Protein AF-A0A254QG39-F1 (afdb_monomer)

pLDDT: mean 80.88, std 18.02, range [32.94, 97.0]

Sequence (227 aa):
MNKFLVSVLLVGSIAFPTMAQAWTYVGNAGNVVLCKDTVMGFYDRFEMALRYKWDWKRAGVGRAYNSERPVEVSIAAAYLERIKNLSPALYTELNTYLSTFIEDANFVDGYLPSVVDDSGVVVLPEKDCTLELLIVQRPAKFPKKTYYTINKIYWDKLQAQDRAVAILHELIYRVILVRGKNPATSEGVRMVNEVILSAKTAEMSAEQFGDLLITYLGANYGKKMAQ

Solvent-accessible surface area (backbone atoms only — not comparable to full-atom values): 13225 Å² total; per-residue (Å²): 139,80,91,77,84,83,77,80,78,78,80,75,79,77,77,71,79,79,77,78,71,76,78,79,48,51,27,44,65,43,39,27,34,33,42,92,91,38,66,76,36,37,40,54,64,45,36,33,42,71,76,68,66,48,60,77,54,67,79,82,42,74,80,69,75,54,90,92,50,60,68,26,58,39,33,32,51,50,42,45,59,62,36,37,85,43,37,52,68,59,34,52,53,44,53,54,51,59,76,42,42,72,80,21,42,43,76,38,92,53,87,72,80,85,58,51,87,19,65,68,86,81,69,73,98,51,94,72,45,45,81,42,82,32,34,39,59,45,82,60,52,87,92,49,67,48,30,33,44,32,20,39,69,58,53,72,61,38,53,54,66,36,49,13,51,50,50,48,36,54,45,53,44,47,56,44,44,76,73,74,47,78,50,73,38,32,52,38,41,40,54,54,44,38,38,54,43,23,62,53,47,83,75,50,51,39,64,60,49,37,50,50,40,24,74,46,75,29,70,86,53,54,80,68,76,81,117

Structure (mmCIF, N/C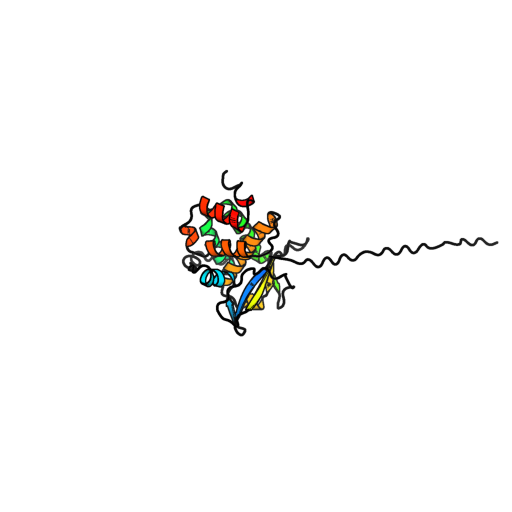A/C/O backbone):
data_AF-A0A254QG39-F1
#
_entry.id   AF-A0A254QG39-F1
#
loop_
_atom_site.group_PDB
_atom_site.id
_atom_site.type_symbol
_atom_site.label_atom_id
_atom_site.label_alt_id
_atom_site.label_comp_id
_atom_site.label_asym_id
_atom_site.label_entity_id
_atom_site.label_seq_id
_atom_site.pdbx_PDB_ins_code
_atom_site.Cartn_x
_atom_site.Cartn_y
_atom_site.Cartn_z
_atom_site.occupancy
_atom_site.B_iso_or_equiv
_atom_site.auth_seq_id
_atom_site.auth_comp_id
_atom_site.auth_asym_id
_atom_site.auth_atom_id
_atom_site.pdbx_PDB_model_num
ATOM 1 N N . MET A 1 1 ? -5.245 60.892 -57.715 1.00 42.88 1 MET A N 1
ATOM 2 C CA . MET A 1 1 ? -4.510 59.602 -57.760 1.00 42.88 1 MET A CA 1
ATOM 3 C C . MET A 1 1 ? -3.232 59.812 -56.959 1.00 42.88 1 MET A C 1
ATOM 5 O O . MET A 1 1 ? -2.558 60.776 -57.258 1.00 42.88 1 MET A O 1
ATOM 9 N N . ASN A 1 2 ? -2.867 59.109 -55.891 1.00 38.53 2 ASN A N 1
ATOM 10 C CA . ASN A 1 2 ? -3.206 57.785 -55.379 1.00 38.53 2 ASN A CA 1
ATOM 11 C C . ASN A 1 2 ? -3.229 57.836 -53.841 1.00 38.53 2 ASN A C 1
ATOM 13 O O . ASN A 1 2 ? -2.403 58.507 -53.231 1.00 38.53 2 ASN A O 1
ATOM 17 N N . LYS A 1 3 ? -4.161 57.102 -53.228 1.00 46.94 3 LYS A N 1
ATOM 18 C CA . LYS A 1 3 ? -4.160 56.798 -51.794 1.00 46.94 3 LYS A CA 1
ATOM 19 C C . LYS A 1 3 ? -3.124 55.697 -51.550 1.00 46.94 3 LYS A C 1
ATOM 21 O O . LYS A 1 3 ? -3.237 54.652 -52.179 1.00 46.94 3 LYS A O 1
ATOM 26 N N . PHE A 1 4 ? -2.173 55.890 -50.641 1.00 46.75 4 PHE A N 1
ATOM 27 C CA . PHE A 1 4 ? -1.413 54.779 -50.064 1.00 46.75 4 PHE A CA 1
ATOM 28 C C . PHE A 1 4 ? -1.465 54.886 -48.542 1.00 46.75 4 PHE A C 1
ATOM 30 O O . PHE A 1 4 ? -0.803 55.714 -47.922 1.00 46.75 4 PHE A O 1
ATOM 37 N N . LEU A 1 5 ? -2.345 54.065 -47.969 1.00 47.44 5 LEU A N 1
ATOM 38 C CA . LEU A 1 5 ? -2.383 53.735 -46.555 1.00 47.44 5 LEU A CA 1
ATOM 39 C C . LEU A 1 5 ? -1.082 53.012 -46.197 1.00 47.44 5 LEU A C 1
ATOM 41 O O . LEU A 1 5 ? -0.816 51.927 -46.710 1.00 47.44 5 LEU A O 1
ATOM 45 N N . VAL A 1 6 ? -0.297 53.588 -45.291 1.00 47.41 6 VAL A N 1
ATOM 46 C CA . VAL A 1 6 ? 0.747 52.855 -44.573 1.00 47.41 6 VAL A CA 1
ATOM 47 C C . VAL A 1 6 ? 0.068 52.192 -43.377 1.00 47.41 6 VAL A C 1
ATOM 49 O O . VAL A 1 6 ? -0.049 52.772 -42.301 1.00 47.41 6 VAL A O 1
ATOM 52 N N . SER A 1 7 ? -0.450 50.983 -43.586 1.00 47.28 7 SER A N 1
ATOM 53 C CA . SER A 1 7 ? -0.837 50.092 -42.493 1.00 47.28 7 SER A CA 1
ATOM 54 C C . SER A 1 7 ? 0.435 49.524 -41.872 1.00 47.28 7 SER A C 1
ATOM 56 O O . SER A 1 7 ? 1.022 48.578 -42.391 1.00 47.28 7 SER A O 1
ATOM 58 N N . VAL A 1 8 ? 0.878 50.114 -40.762 1.00 54.94 8 VAL A N 1
ATOM 59 C CA . VAL A 1 8 ? 1.881 49.497 -39.888 1.00 54.94 8 VAL A CA 1
ATOM 60 C C . VAL A 1 8 ? 1.215 48.290 -39.230 1.00 54.94 8 VAL A C 1
ATOM 62 O O . VAL A 1 8 ? 0.403 48.433 -38.316 1.00 54.94 8 VAL A O 1
ATOM 65 N N . LEU A 1 9 ? 1.511 47.095 -39.743 1.00 46.41 9 LEU A N 1
ATOM 66 C CA . LEU A 1 9 ? 1.133 45.837 -39.113 1.00 46.41 9 LEU A CA 1
ATOM 67 C C . LEU A 1 9 ? 1.953 45.702 -37.822 1.00 46.41 9 LEU A C 1
ATOM 69 O O . LEU A 1 9 ? 3.145 45.398 -37.852 1.00 46.41 9 LEU A O 1
ATOM 73 N N . LEU A 1 10 ? 1.314 45.958 -36.683 1.00 47.69 10 LEU A N 1
ATOM 74 C CA . LEU A 1 10 ? 1.855 45.614 -35.376 1.00 47.69 10 LEU A CA 1
ATOM 75 C C . LEU A 1 10 ? 1.803 44.082 -35.261 1.00 47.69 10 LEU A C 1
ATOM 77 O O . LEU A 1 10 ? 0.772 43.509 -34.911 1.00 47.69 10 LEU A O 1
ATOM 81 N N . VAL A 1 11 ? 2.893 43.398 -35.611 1.00 55.81 11 VAL A N 1
ATOM 82 C CA . VAL A 1 11 ? 3.053 41.972 -35.302 1.00 55.81 11 VAL A CA 1
ATOM 83 C C . VAL A 1 11 ? 3.314 41.879 -33.802 1.00 55.81 11 VAL A C 1
ATOM 85 O O . VAL A 1 11 ? 4.449 41.928 -33.336 1.00 55.81 11 VAL A O 1
ATOM 88 N N . GLY A 1 12 ? 2.230 41.841 -33.030 1.00 52.44 12 GLY A N 1
ATOM 89 C CA . GLY A 1 12 ? 2.268 41.537 -31.609 1.00 52.44 12 GLY A CA 1
ATOM 90 C C . GLY A 1 12 ? 2.731 40.099 -31.430 1.00 52.44 12 GLY A C 1
ATOM 91 O O . GLY A 1 12 ? 1.950 39.166 -31.603 1.00 52.44 12 GLY A O 1
ATOM 92 N N . SER A 1 13 ? 4.007 39.925 -31.099 1.00 53.41 13 SER A N 1
ATOM 93 C CA . SER A 1 13 ? 4.568 38.665 -30.624 1.00 53.41 13 SER A CA 1
ATOM 94 C C . SER A 1 13 ? 3.898 38.298 -29.301 1.00 53.41 13 SER A C 1
ATOM 96 O O . SER A 1 13 ? 4.385 38.643 -28.226 1.00 53.41 13 SER A O 1
ATOM 98 N N . ILE A 1 14 ? 2.756 37.612 -29.372 1.00 56.78 14 ILE A N 1
ATOM 99 C CA . ILE A 1 14 ? 2.182 36.918 -28.222 1.00 56.78 14 ILE A CA 1
ATOM 100 C C . ILE A 1 14 ? 3.118 35.742 -27.950 1.00 56.78 14 ILE A C 1
ATOM 102 O O . ILE A 1 14 ? 2.962 34.648 -28.490 1.00 56.78 14 ILE A O 1
ATOM 106 N N . ALA A 1 15 ? 4.149 35.998 -27.147 1.00 47.66 15 ALA A N 1
ATOM 107 C CA . ALA A 1 15 ? 4.888 34.950 -26.479 1.00 47.66 15 ALA A CA 1
ATOM 108 C C . ALA A 1 15 ? 3.896 34.269 -25.535 1.00 47.66 15 ALA A C 1
ATOM 110 O O . ALA A 1 15 ? 3.638 34.750 -24.436 1.00 47.66 15 ALA A O 1
ATOM 111 N N . PHE A 1 16 ? 3.279 33.183 -25.992 1.00 50.72 16 PHE A N 1
ATOM 112 C CA . PHE A 1 16 ? 2.628 32.249 -25.092 1.00 50.72 16 PHE A CA 1
ATOM 113 C C . PHE A 1 16 ? 3.751 31.614 -24.270 1.00 50.72 16 PHE A C 1
ATOM 115 O O . PHE A 1 16 ? 4.556 30.880 -24.851 1.00 50.72 16 PHE A O 1
ATOM 122 N N . PRO A 1 17 ? 3.865 31.864 -22.952 1.00 47.31 17 PRO A N 1
ATOM 123 C CA . PRO A 1 17 ? 4.665 30.979 -22.136 1.00 47.31 17 PRO A CA 1
ATOM 124 C C . PRO A 1 17 ? 3.993 29.615 -22.245 1.00 47.31 17 PRO A C 1
ATOM 126 O O . PRO A 1 17 ? 2.900 29.394 -21.720 1.00 47.31 17 PRO A O 1
ATOM 129 N N . THR A 1 18 ? 4.621 28.697 -22.974 1.00 45.03 18 THR A N 1
ATOM 130 C CA . THR A 1 18 ? 4.324 27.280 -22.842 1.00 45.03 18 THR A CA 1
ATOM 131 C C . THR A 1 18 ? 4.688 26.929 -21.409 1.00 45.03 18 THR A C 1
ATOM 133 O O . THR A 1 18 ? 5.833 26.594 -21.110 1.00 45.03 18 THR A O 1
ATOM 136 N N . MET A 1 19 ? 3.724 27.058 -20.499 1.00 41.31 19 MET A N 1
ATOM 137 C CA . MET A 1 19 ? 3.779 26.415 -19.199 1.00 41.31 19 MET A CA 1
ATOM 138 C C . MET A 1 19 ? 3.679 24.914 -19.461 1.00 41.31 19 MET A C 1
ATOM 140 O O . MET A 1 19 ? 2.638 24.287 -19.284 1.00 41.31 19 MET A O 1
ATOM 144 N N . ALA A 1 20 ? 4.781 24.330 -19.932 1.00 37.72 20 ALA A N 1
ATOM 145 C CA . ALA A 1 20 ? 5.059 22.921 -19.772 1.00 37.72 20 ALA A CA 1
ATOM 146 C C . ALA A 1 20 ? 5.290 22.717 -18.274 1.00 37.72 20 ALA A C 1
ATOM 148 O O . ALA A 1 20 ? 6.416 22.647 -17.790 1.00 37.72 20 ALA A O 1
ATOM 149 N N . GLN A 1 21 ? 4.197 22.717 -17.516 1.00 41.22 21 GLN A N 1
ATOM 150 C CA . GLN A 1 21 ? 4.202 22.317 -16.126 1.00 41.22 21 GLN A CA 1
ATOM 151 C C . GLN A 1 21 ? 4.424 20.804 -16.158 1.00 41.22 21 GLN A C 1
ATOM 153 O O . GLN A 1 21 ? 3.485 20.014 -16.278 1.00 41.22 21 GLN A O 1
ATOM 158 N N . ALA A 1 22 ? 5.695 20.403 -16.183 1.00 41.94 22 ALA A N 1
ATOM 159 C CA . ALA A 1 22 ? 6.094 19.048 -15.866 1.00 41.94 22 ALA A CA 1
ATOM 160 C C . ALA A 1 22 ? 5.613 18.817 -14.433 1.00 41.94 22 ALA A C 1
ATOM 162 O O . ALA A 1 22 ? 6.177 19.354 -13.484 1.00 41.94 22 ALA A O 1
ATOM 163 N N . TRP A 1 23 ? 4.479 18.134 -14.293 1.00 48.31 23 TRP A N 1
ATOM 164 C CA . TRP A 1 23 ? 3.933 17.786 -12.993 1.00 48.31 23 TRP A CA 1
ATOM 165 C C . TRP A 1 23 ? 4.921 16.820 -12.343 1.00 48.31 23 TRP A C 1
ATOM 167 O O . TRP A 1 23 ? 4.962 15.642 -12.688 1.00 48.31 23 TRP A O 1
ATOM 177 N N . THR A 1 24 ? 5.753 17.336 -11.446 1.00 51.56 24 THR A N 1
ATOM 178 C CA . THR A 1 24 ? 6.529 16.538 -10.507 1.00 51.56 24 THR A CA 1
ATOM 179 C C . THR A 1 24 ? 5.545 15.963 -9.504 1.00 51.56 24 THR A C 1
ATOM 181 O O . THR A 1 24 ? 5.059 16.654 -8.611 1.00 51.56 24 THR A O 1
ATOM 184 N N . TYR A 1 25 ? 5.181 14.702 -9.708 1.00 59.09 25 TYR A N 1
ATOM 185 C CA . TYR A 1 25 ? 4.395 13.974 -8.732 1.00 59.09 25 TYR A CA 1
ATOM 186 C C . TYR A 1 25 ? 5.348 13.457 -7.648 1.00 59.09 25 TYR A C 1
ATOM 188 O O . TYR A 1 25 ? 6.336 12.788 -7.956 1.00 59.09 25 TYR A O 1
ATOM 196 N N . VAL A 1 26 ? 5.094 13.867 -6.407 1.00 59.09 26 VAL A N 1
ATOM 197 C CA . VAL A 1 26 ? 5.862 13.509 -5.209 1.00 59.09 26 VAL A CA 1
ATOM 198 C C . VAL A 1 26 ? 4.931 12.682 -4.334 1.00 59.09 26 VAL A C 1
ATOM 200 O O . VAL A 1 26 ? 3.775 13.069 -4.169 1.00 59.09 26 VAL A O 1
ATOM 203 N N . GLY A 1 27 ? 5.403 11.572 -3.775 1.00 58.16 27 GLY A N 1
ATOM 204 C CA . GLY A 1 27 ? 4.612 10.800 -2.815 1.00 58.16 27 GLY A CA 1
ATOM 205 C C . GLY A 1 27 ? 3.682 9.748 -3.407 1.00 58.16 27 GLY A C 1
ATOM 206 O O . GLY A 1 27 ? 3.013 9.087 -2.637 1.00 58.16 27 GLY A O 1
ATOM 207 N N . ASN A 1 28 ? 3.537 9.641 -4.726 1.00 70.94 28 ASN A N 1
ATOM 208 C CA . ASN A 1 28 ? 2.402 8.957 -5.351 1.00 70.94 28 ASN A CA 1
ATOM 209 C C . ASN A 1 28 ? 2.740 7.602 -5.978 1.00 70.94 28 ASN A C 1
ATOM 211 O O . ASN A 1 28 ? 2.148 7.243 -7.007 1.00 70.94 28 ASN A O 1
ATOM 215 N N . ALA A 1 29 ? 3.719 6.907 -5.414 1.00 77.75 29 ALA A N 1
ATOM 216 C CA . ALA A 1 29 ? 4.269 5.697 -5.979 1.00 77.75 29 ALA A CA 1
ATOM 217 C C . ALA A 1 29 ? 4.244 4.506 -5.023 1.00 77.75 29 ALA A C 1
ATOM 219 O O . ALA A 1 29 ? 4.526 4.607 -3.832 1.00 77.75 29 ALA A O 1
ATOM 220 N N . GLY A 1 30 ? 3.987 3.343 -5.617 1.00 89.12 30 GLY A N 1
ATOM 221 C CA . GLY A 1 30 ? 4.215 2.045 -5.005 1.00 89.12 30 GLY A CA 1
ATOM 222 C C . GLY A 1 30 ? 5.377 1.333 -5.692 1.00 89.12 30 GLY A C 1
ATOM 223 O O . GLY A 1 30 ? 5.448 1.279 -6.927 1.00 89.12 30 GLY A O 1
ATOM 224 N N . ASN A 1 31 ? 6.278 0.750 -4.901 1.00 92.88 31 ASN A N 1
ATOM 225 C CA . ASN A 1 31 ? 7.480 0.085 -5.400 1.00 92.88 31 ASN A CA 1
ATOM 226 C C . ASN A 1 31 ? 7.441 -1.431 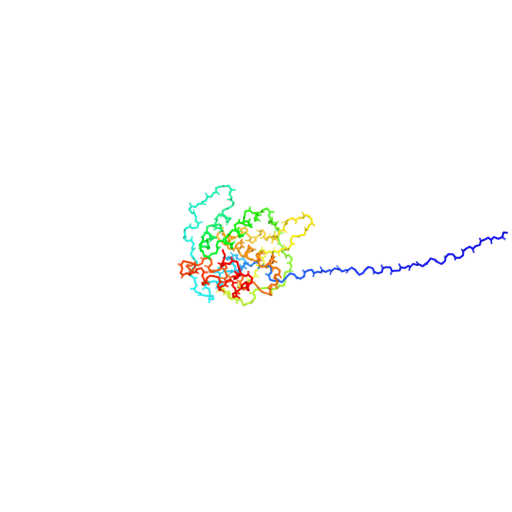-5.203 1.00 92.88 31 ASN A C 1
ATOM 228 O O . ASN A 1 31 ? 6.892 -1.951 -4.230 1.00 92.88 31 ASN A O 1
ATOM 232 N N . VAL A 1 32 ? 8.107 -2.144 -6.105 1.00 94.25 32 VAL A N 1
ATOM 233 C CA . VAL A 1 32 ? 8.546 -3.520 -5.870 1.00 94.25 32 VAL A CA 1
ATOM 234 C C . VAL A 1 32 ? 10.005 -3.547 -5.449 1.00 94.25 32 VAL A C 1
ATOM 236 O O . VAL A 1 32 ? 10.786 -2.670 -5.810 1.00 94.25 32 VAL A O 1
ATOM 239 N N . VAL A 1 33 ? 10.370 -4.596 -4.721 1.00 94.94 33 VAL A N 1
ATOM 240 C CA . VAL A 1 33 ? 11.768 -4.935 -4.453 1.00 94.94 33 VAL A CA 1
ATOM 241 C C . VAL A 1 33 ? 12.271 -5.836 -5.577 1.00 94.94 33 VAL A C 1
ATOM 243 O O . VAL A 1 33 ? 11.706 -6.909 -5.809 1.00 94.94 33 VAL A O 1
ATOM 246 N N . LEU A 1 34 ? 13.330 -5.412 -6.261 1.00 94.44 34 LEU A N 1
ATOM 247 C CA . LEU A 1 34 ? 14.018 -6.175 -7.300 1.00 94.44 34 LEU A CA 1
ATOM 248 C C . LEU A 1 34 ? 15.391 -6.608 -6.775 1.00 94.44 34 LEU A C 1
ATOM 250 O O . LEU A 1 34 ? 16.150 -5.756 -6.338 1.00 94.44 34 LEU A O 1
ATOM 254 N N . CYS A 1 35 ? 15.737 -7.895 -6.835 1.00 94.81 35 CYS A N 1
ATOM 255 C CA . CYS A 1 35 ? 17.082 -8.381 -6.493 1.00 94.81 35 CYS A CA 1
ATOM 256 C C . CYS A 1 35 ? 17.589 -9.269 -7.632 1.00 94.81 35 CYS A C 1
ATOM 258 O O . CYS A 1 35 ? 16.933 -10.260 -7.963 1.00 94.81 35 CYS A O 1
ATOM 260 N N . LYS A 1 36 ? 18.724 -8.914 -8.254 1.00 87.31 36 LYS A N 1
ATOM 261 C CA . LYS A 1 36 ? 19.307 -9.644 -9.405 1.00 87.31 36 LYS A CA 1
ATOM 262 C C . LYS A 1 36 ? 18.244 -10.036 -10.453 1.00 87.31 36 LYS A C 1
ATOM 264 O O . LYS A 1 36 ? 18.086 -11.210 -10.778 1.00 87.31 36 LYS A O 1
ATOM 269 N N . ASP A 1 37 ? 17.442 -9.062 -10.886 1.00 86.50 37 ASP A N 1
ATOM 270 C CA . ASP A 1 37 ? 16.336 -9.192 -11.860 1.00 86.50 37 ASP A CA 1
ATOM 27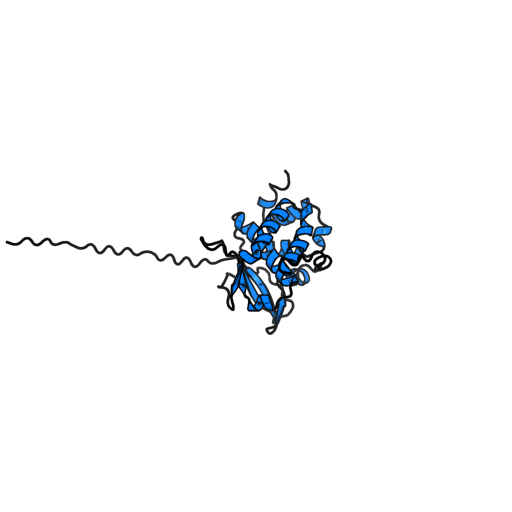1 C C . ASP A 1 37 ? 15.091 -9.985 -11.414 1.00 86.50 37 ASP A C 1
ATOM 273 O O . ASP A 1 37 ? 14.119 -10.126 -12.171 1.00 86.50 37 ASP A O 1
ATOM 277 N N . THR A 1 38 ? 15.062 -10.455 -10.168 1.00 92.81 38 THR A N 1
ATOM 278 C CA . THR A 1 38 ? 13.898 -11.129 -9.587 1.00 92.81 38 THR A CA 1
ATOM 279 C C . THR A 1 38 ? 13.032 -10.134 -8.830 1.00 92.81 38 THR A C 1
ATOM 281 O O . THR A 1 38 ? 13.493 -9.474 -7.901 1.00 92.81 38 THR A O 1
ATOM 284 N N . VAL A 1 39 ? 11.756 -10.036 -9.213 1.00 94.94 39 VAL A N 1
ATOM 285 C CA . VAL A 1 39 ? 10.763 -9.258 -8.461 1.00 94.94 39 VAL A CA 1
ATOM 286 C C . VAL A 1 39 ? 10.400 -10.051 -7.211 1.00 94.94 39 VAL A C 1
ATOM 288 O O . VAL A 1 39 ? 9.740 -11.085 -7.292 1.00 94.94 39 VAL A O 1
ATOM 291 N N . MET A 1 40 ? 10.841 -9.569 -6.055 1.00 95.44 40 MET A N 1
ATOM 292 C CA . MET A 1 40 ? 10.697 -10.276 -4.784 1.00 95.44 40 MET A CA 1
ATOM 293 C C . MET A 1 40 ? 9.324 -10.057 -4.141 1.00 95.44 40 MET A C 1
ATOM 295 O O . MET A 1 40 ? 8.864 -10.891 -3.360 1.00 95.44 40 MET A O 1
ATOM 299 N N . GLY A 1 41 ? 8.667 -8.932 -4.423 1.00 94.94 41 GLY A N 1
ATOM 300 C CA . GLY A 1 41 ? 7.371 -8.570 -3.847 1.00 94.94 41 GLY A CA 1
ATOM 301 C C . GLY A 1 41 ? 7.167 -7.060 -3.787 1.00 94.94 41 GLY A C 1
ATOM 302 O O . GLY A 1 41 ? 8.038 -6.295 -4.203 1.00 94.94 41 GLY A O 1
ATOM 303 N N . PHE A 1 42 ? 6.031 -6.638 -3.239 1.00 95.69 42 PHE A N 1
ATOM 304 C CA . PHE A 1 42 ? 5.749 -5.221 -3.004 1.00 95.69 42 PHE A CA 1
ATOM 305 C C . PHE A 1 42 ? 6.489 -4.711 -1.758 1.00 95.69 42 PHE A C 1
ATOM 307 O O . PHE A 1 42 ? 6.623 -5.451 -0.780 1.00 95.69 42 PHE A O 1
ATOM 314 N N . TYR A 1 43 ? 6.983 -3.471 -1.788 1.00 94.75 43 TYR A N 1
ATOM 315 C CA . TYR A 1 43 ? 7.923 -2.954 -0.788 1.00 94.75 43 TYR A CA 1
ATOM 316 C C . TYR A 1 43 ? 7.369 -2.930 0.646 1.00 94.75 43 TYR A C 1
ATOM 318 O O . TYR A 1 43 ? 8.062 -3.406 1.545 1.00 94.75 43 TYR A O 1
ATOM 326 N N . ASP A 1 44 ? 6.117 -2.509 0.859 1.00 94.00 44 ASP A N 1
ATOM 327 C CA . ASP A 1 44 ? 5.479 -2.435 2.192 1.00 94.00 44 ASP A CA 1
ATOM 328 C C . ASP A 1 44 ? 5.587 -3.756 2.974 1.00 94.00 44 ASP A C 1
ATOM 330 O O . ASP A 1 44 ? 5.740 -3.792 4.192 1.00 94.00 44 ASP A O 1
ATOM 334 N N . ARG A 1 45 ? 5.570 -4.898 2.275 1.00 91.75 45 ARG A N 1
ATOM 335 C CA . ARG A 1 45 ? 5.742 -6.205 2.918 1.00 91.75 45 ARG A CA 1
ATOM 336 C C . ARG A 1 45 ? 7.120 -6.366 3.559 1.00 91.75 45 ARG A C 1
ATOM 338 O O . ARG A 1 45 ? 7.239 -7.009 4.604 1.00 91.75 45 ARG A O 1
ATOM 345 N N . PHE A 1 46 ? 8.157 -5.881 2.886 1.00 91.69 46 PHE A N 1
ATOM 346 C CA . PHE A 1 46 ? 9.530 -5.971 3.365 1.00 91.69 46 PHE A CA 1
ATOM 347 C C . PHE A 1 46 ? 9.771 -4.972 4.485 1.00 91.69 46 PHE A C 1
ATOM 349 O O . PHE A 1 46 ? 10.364 -5.355 5.490 1.00 91.69 46 PHE A O 1
ATOM 356 N N . GLU A 1 47 ? 9.263 -3.746 4.359 1.00 91.31 47 GLU A N 1
ATOM 357 C CA . GLU A 1 47 ? 9.376 -2.749 5.423 1.00 91.31 47 GLU A CA 1
ATOM 358 C C . GLU A 1 47 ? 8.693 -3.239 6.713 1.00 91.31 47 GLU A C 1
ATOM 360 O O . GLU A 1 47 ? 9.350 -3.289 7.757 1.00 91.31 47 GLU A O 1
ATOM 365 N N . MET A 1 48 ? 7.472 -3.778 6.634 1.00 91.50 48 MET A N 1
ATOM 366 C CA . MET A 1 48 ? 6.784 -4.415 7.769 1.00 91.50 48 MET A CA 1
ATOM 367 C C . MET A 1 48 ? 7.651 -5.441 8.516 1.00 91.50 48 MET A C 1
ATOM 369 O O . MET A 1 48 ? 7.738 -5.437 9.750 1.00 91.50 48 MET A O 1
ATOM 373 N N . ALA A 1 49 ? 8.292 -6.342 7.770 1.00 89.50 49 ALA A N 1
ATOM 374 C CA . ALA A 1 49 ? 9.066 -7.439 8.339 1.00 89.50 49 ALA A CA 1
ATOM 375 C C . ALA A 1 49 ? 10.440 -6.982 8.856 1.00 89.50 49 ALA A C 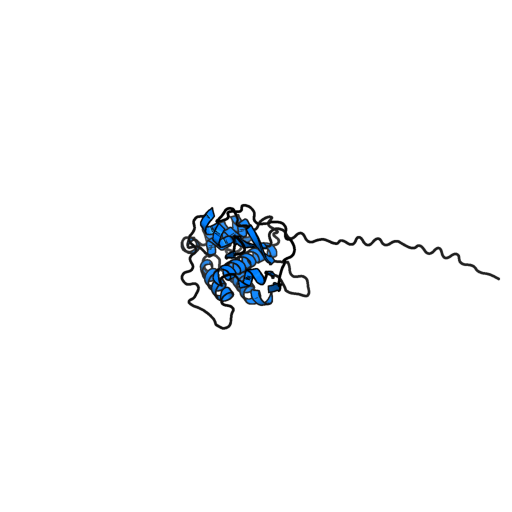1
ATOM 377 O O . ALA A 1 49 ? 10.872 -7.404 9.927 1.00 89.50 49 ALA A O 1
ATOM 378 N N . LEU A 1 50 ? 11.135 -6.125 8.109 1.00 90.44 50 LEU A N 1
ATOM 379 C CA . LEU A 1 50 ? 12.520 -5.747 8.390 1.00 90.44 50 LEU A CA 1
ATOM 380 C C . LEU A 1 50 ? 12.614 -4.571 9.366 1.00 90.44 50 LEU A C 1
ATOM 382 O O . LEU A 1 50 ? 13.452 -4.593 10.268 1.00 90.44 50 LEU A O 1
ATOM 386 N N . ARG A 1 51 ? 11.751 -3.560 9.210 1.00 89.94 51 ARG A N 1
ATOM 387 C CA . ARG A 1 51 ? 11.746 -2.345 10.037 1.00 89.94 51 ARG A CA 1
ATOM 388 C C . ARG A 1 51 ? 10.976 -2.564 11.333 1.00 89.94 51 ARG A C 1
ATOM 390 O O . ARG A 1 51 ? 11.497 -2.264 12.405 1.00 89.94 51 ARG A O 1
ATOM 397 N N . TYR A 1 52 ? 9.764 -3.114 11.248 1.00 89.25 52 TYR A N 1
ATOM 398 C CA . TYR A 1 52 ? 8.869 -3.230 12.407 1.00 89.25 52 TYR A CA 1
ATOM 399 C C . TYR A 1 52 ? 8.846 -4.618 13.048 1.00 89.25 52 TYR A C 1
ATOM 401 O O . TYR A 1 52 ? 8.366 -4.757 14.174 1.00 89.25 52 TYR A O 1
ATOM 409 N N . LYS A 1 53 ? 9.411 -5.634 12.379 1.00 90.25 53 LYS A N 1
ATOM 410 C CA . LYS A 1 53 ? 9.414 -7.035 12.838 1.00 90.25 53 LYS A CA 1
ATOM 411 C C . LYS A 1 53 ? 8.000 -7.561 13.088 1.00 90.25 53 LYS A C 1
ATOM 413 O O . LYS A 1 53 ? 7.763 -8.307 14.038 1.00 90.25 53 LYS A O 1
ATOM 418 N N . TRP A 1 54 ? 7.049 -7.133 12.261 1.00 91.31 54 TRP A N 1
ATOM 419 C CA . TRP A 1 54 ? 5.664 -7.584 12.336 1.00 91.31 54 TRP A CA 1
ATOM 420 C C . TRP A 1 54 ? 5.418 -8.759 11.395 1.00 91.31 54 TRP A C 1
ATOM 422 O O . TRP A 1 54 ? 5.919 -8.807 10.272 1.00 91.31 54 TRP A O 1
ATOM 432 N N . ASP A 1 55 ? 4.581 -9.691 11.847 1.00 86.75 55 ASP A N 1
ATOM 433 C CA . ASP A 1 55 ? 4.160 -10.820 11.029 1.00 86.75 55 ASP A CA 1
ATOM 434 C C . ASP A 1 55 ? 3.081 -10.404 10.033 1.00 86.75 55 ASP A C 1
ATOM 436 O O . ASP A 1 55 ? 1.998 -9.942 10.416 1.00 86.75 55 ASP A O 1
ATOM 440 N N . TRP A 1 56 ? 3.309 -10.712 8.756 1.00 88.56 56 TRP A N 1
ATOM 441 C CA . TRP A 1 56 ? 2.243 -10.647 7.769 1.00 88.56 56 TRP A CA 1
ATOM 442 C C . TRP A 1 56 ? 1.186 -11.720 8.051 1.00 88.56 56 TRP A C 1
ATOM 444 O O . TRP A 1 56 ? 1.404 -12.918 7.835 1.00 88.56 56 TRP A O 1
ATOM 454 N N . LYS A 1 57 ? -0.009 -11.309 8.478 1.00 86.88 57 LYS A N 1
ATOM 455 C CA . LYS A 1 57 ? -1.125 -12.239 8.657 1.00 86.88 57 LYS A CA 1
ATOM 456 C C . LYS A 1 57 ? -1.807 -12.487 7.318 1.00 86.88 57 LYS A C 1
ATOM 458 O O . LYS A 1 57 ? -2.705 -11.760 6.920 1.00 86.88 57 LYS A O 1
ATOM 463 N N . ARG A 1 58 ? -1.406 -13.559 6.634 1.00 76.31 58 ARG A N 1
ATOM 464 C CA . ARG A 1 58 ? -2.042 -14.021 5.381 1.00 76.31 58 ARG A CA 1
ATOM 465 C C . ARG A 1 58 ? -3.308 -14.863 5.610 1.00 76.31 58 ARG A C 1
ATOM 467 O O . ARG A 1 58 ? -4.110 -15.045 4.698 1.00 76.31 58 ARG A O 1
ATOM 474 N N . ALA A 1 59 ? -3.480 -15.414 6.815 1.00 57.97 59 ALA A N 1
ATOM 475 C CA . ALA A 1 59 ? -4.564 -16.342 7.137 1.00 57.97 59 ALA A CA 1
ATOM 476 C C . ALA A 1 59 ? -5.950 -15.668 7.061 1.00 57.97 59 ALA A C 1
ATOM 478 O O . ALA A 1 59 ? -6.128 -14.539 7.512 1.00 57.97 59 ALA A O 1
ATOM 479 N N . GLY A 1 60 ? -6.937 -16.375 6.496 1.00 58.59 60 GLY A N 1
ATOM 480 C CA . GLY A 1 60 ? -8.329 -15.909 6.367 1.00 58.59 60 GLY A CA 1
ATOM 481 C C . GLY A 1 60 ? -8.656 -15.128 5.087 1.00 58.59 60 GLY A C 1
ATOM 482 O O . GLY A 1 60 ? -9.829 -14.994 4.759 1.00 58.59 60 GLY A O 1
ATOM 483 N N . VAL A 1 61 ? -7.648 -14.712 4.317 1.00 60.53 61 VAL A N 1
ATOM 484 C CA . VAL A 1 61 ? -7.779 -13.804 3.158 1.00 60.53 61 VAL A CA 1
ATOM 485 C C . VAL A 1 61 ? -8.174 -14.524 1.845 1.00 60.53 61 VAL A C 1
ATOM 487 O O . VAL A 1 61 ? -8.332 -13.904 0.803 1.00 60.53 61 VAL A O 1
ATOM 490 N N . GLY A 1 62 ? -8.410 -15.840 1.877 1.00 53.81 62 GLY A N 1
ATOM 491 C CA . GLY A 1 62 ? -8.767 -16.648 0.696 1.00 53.81 62 GLY A CA 1
ATOM 492 C C . GLY A 1 62 ? -10.099 -17.403 0.779 1.00 53.81 62 GLY A C 1
ATOM 493 O O . GLY A 1 62 ? -10.351 -18.251 -0.068 1.00 53.81 62 GLY A O 1
ATOM 494 N N . ARG A 1 63 ? -10.934 -17.165 1.805 1.00 51.97 63 ARG A N 1
ATOM 495 C CA . ARG A 1 63 ? -12.163 -17.962 2.038 1.00 51.97 63 ARG A CA 1
ATOM 496 C C . ARG A 1 63 ? -13.443 -17.406 1.405 1.00 51.97 63 ARG A C 1
ATOM 498 O O . ARG A 1 63 ? -14.443 -18.109 1.388 1.00 51.97 63 ARG A O 1
ATOM 505 N N . ALA A 1 64 ? -13.399 -16.204 0.841 1.00 52.28 64 ALA A N 1
ATOM 506 C CA . ALA A 1 64 ? -14.493 -15.626 0.065 1.00 52.28 64 ALA A CA 1
ATOM 507 C C . ALA A 1 64 ? -13.964 -15.185 -1.305 1.00 52.28 64 ALA A C 1
ATOM 509 O O . ALA A 1 64 ? -13.923 -14.000 -1.624 1.00 52.28 64 ALA A O 1
ATOM 510 N N . TYR A 1 65 ? -13.470 -16.140 -2.096 1.00 55.81 65 TYR A N 1
ATOM 511 C CA . TYR A 1 65 ? -13.211 -15.868 -3.504 1.00 55.81 65 TYR A CA 1
ATOM 512 C C . TYR A 1 65 ? -14.561 -15.695 -4.203 1.00 55.81 65 TYR A C 1
ATOM 514 O O . TYR A 1 65 ? -15.315 -16.658 -4.337 1.00 55.81 65 TYR A O 1
ATOM 522 N N . ASN A 1 66 ? -14.877 -14.466 -4.607 1.00 62.72 66 ASN A N 1
ATOM 523 C CA . ASN A 1 66 ? -15.929 -14.230 -5.583 1.00 62.72 66 ASN A CA 1
ATOM 524 C C . ASN A 1 66 ? -15.287 -14.340 -6.974 1.00 62.72 66 ASN A C 1
ATOM 526 O O . ASN A 1 66 ? -14.426 -13.529 -7.314 1.00 62.72 66 ASN A O 1
ATOM 530 N N . SER A 1 67 ? -15.709 -15.324 -7.774 1.00 63.91 67 SER A N 1
ATOM 531 C CA . SER A 1 67 ? -15.216 -15.537 -9.143 1.00 63.91 67 SER A CA 1
ATOM 532 C C . SER A 1 67 ? -15.480 -14.367 -10.094 1.00 63.91 67 SER A C 1
ATOM 534 O O . SER A 1 67 ? -14.916 -14.330 -11.182 1.00 63.91 67 SER A O 1
ATOM 536 N N . GLU A 1 68 ? -16.321 -13.408 -9.705 1.00 79.38 68 GLU A N 1
ATOM 537 C CA . GLU A 1 68 ? -16.638 -12.212 -10.492 1.00 79.38 68 GLU A CA 1
ATOM 538 C C . GLU A 1 68 ? -15.551 -11.125 -10.426 1.00 79.38 68 GLU A C 1
ATOM 540 O O . GLU A 1 68 ? -15.606 -10.167 -11.195 1.00 79.38 68 GLU A O 1
ATOM 545 N N . ARG A 1 69 ? -14.567 -11.231 -9.518 1.00 85.12 69 ARG A N 1
ATOM 546 C CA . ARG A 1 69 ? -13.498 -10.228 -9.354 1.00 85.12 69 ARG A CA 1
ATOM 547 C C . ARG A 1 69 ? -12.106 -10.854 -9.465 1.00 85.12 69 ARG A C 1
ATOM 549 O O . ARG A 1 69 ? -11.925 -12.010 -9.076 1.00 85.12 69 ARG A O 1
ATOM 556 N N . PRO A 1 70 ? -11.086 -10.092 -9.914 1.00 91.38 70 PRO A N 1
ATOM 557 C CA . PRO A 1 70 ? -9.699 -10.537 -9.833 1.00 91.38 70 PRO A CA 1
ATOM 558 C C . PRO A 1 70 ? -9.323 -10.957 -8.408 1.00 91.38 70 PRO A C 1
ATOM 560 O O . PRO A 1 70 ? -9.803 -10.394 -7.416 1.00 91.38 70 PRO A O 1
ATOM 563 N N . VAL A 1 71 ? -8.463 -11.967 -8.301 1.00 91.12 71 VAL A N 1
ATOM 564 C CA . VAL A 1 71 ? -8.114 -12.585 -7.016 1.00 91.12 71 VAL A CA 1
ATOM 565 C C . VAL A 1 71 ? -7.475 -11.576 -6.058 1.00 91.12 71 VAL A C 1
ATOM 567 O O . VAL A 1 71 ? -7.824 -11.540 -4.881 1.00 91.12 71 VAL A O 1
ATOM 570 N N . GLU A 1 72 ? -6.618 -10.692 -6.559 1.00 93.50 72 GLU A N 1
ATOM 571 C CA . GLU A 1 72 ? -5.966 -9.626 -5.800 1.00 93.50 72 GLU A CA 1
ATOM 572 C C . GLU A 1 72 ? -6.963 -8.608 -5.223 1.00 93.50 72 GLU A C 1
ATOM 574 O O . GLU A 1 72 ? -6.788 -8.153 -4.095 1.00 93.50 72 GLU A O 1
ATOM 579 N N . VAL A 1 73 ? -8.055 -8.313 -5.936 1.00 94.31 73 VAL A N 1
ATOM 580 C CA . VAL A 1 73 ? -9.125 -7.421 -5.457 1.00 94.31 73 VAL A CA 1
ATOM 581 C C . VAL A 1 73 ? -9.896 -8.091 -4.320 1.00 94.31 73 VAL A C 1
ATOM 583 O O . VAL A 1 73 ? -10.210 -7.452 -3.317 1.00 94.31 73 VAL A O 1
ATOM 586 N N . SER A 1 74 ? -10.160 -9.395 -4.438 1.00 92.00 74 SER A N 1
ATOM 587 C CA . SER A 1 74 ? -10.818 -10.174 -3.378 1.00 92.00 74 SER A CA 1
ATOM 588 C C . SER A 1 74 ? -9.952 -10.266 -2.115 1.00 92.00 74 SER A C 1
ATOM 590 O O . SER A 1 74 ? -10.450 -10.110 -1.000 1.00 92.00 74 SER A O 1
ATOM 592 N N . ILE A 1 75 ? -8.641 -10.456 -2.284 1.00 92.94 75 ILE A N 1
ATOM 593 C CA . ILE A 1 75 ? -7.659 -10.457 -1.191 1.00 92.94 75 ILE A CA 1
ATOM 594 C C . ILE A 1 75 ? -7.607 -9.073 -0.520 1.00 92.94 75 ILE A C 1
ATOM 596 O O . ILE A 1 75 ? -7.658 -8.990 0.707 1.00 92.94 75 ILE A O 1
ATOM 600 N N . ALA A 1 76 ? -7.560 -7.983 -1.296 1.00 94.44 76 ALA A N 1
ATOM 601 C CA . ALA A 1 76 ? -7.586 -6.620 -0.761 1.00 94.44 76 ALA A CA 1
ATOM 602 C C . ALA A 1 76 ? -8.868 -6.348 0.047 1.00 94.44 76 ALA A C 1
ATOM 604 O O . ALA A 1 76 ? -8.791 -5.822 1.156 1.00 94.44 76 ALA A O 1
ATOM 605 N N . ALA A 1 77 ? -10.034 -6.785 -0.442 1.00 93.62 77 ALA A N 1
ATOM 606 C CA . ALA A 1 77 ? -11.298 -6.662 0.288 1.00 93.62 77 ALA A CA 1
ATOM 607 C C . ALA A 1 77 ? -11.250 -7.378 1.648 1.00 93.62 77 ALA A C 1
ATOM 609 O O . ALA A 1 77 ? -11.654 -6.817 2.665 1.00 93.62 77 ALA A O 1
ATOM 610 N N . ALA A 1 78 ? -10.698 -8.592 1.694 1.00 92.12 78 ALA A N 1
ATOM 611 C CA . ALA A 1 78 ? -10.572 -9.345 2.938 1.00 92.12 78 ALA A CA 1
ATOM 612 C C . ALA A 1 78 ? -9.590 -8.706 3.942 1.00 92.12 78 ALA A C 1
ATOM 614 O O . ALA A 1 78 ? -9.774 -8.853 5.151 1.00 92.12 78 ALA A O 1
ATOM 615 N N . TYR A 1 79 ? -8.575 -7.969 3.480 1.00 93.94 79 TYR A N 1
ATOM 616 C CA . TYR A 1 79 ? -7.763 -7.128 4.364 1.00 93.94 79 TYR A CA 1
ATOM 617 C C . TYR A 1 79 ? -8.555 -5.928 4.900 1.00 93.94 79 TYR A C 1
ATOM 619 O O . TYR A 1 79 ? -8.477 -5.653 6.097 1.00 93.94 79 TYR A O 1
ATOM 627 N N . LEU A 1 80 ? -9.358 -5.257 4.065 1.00 94.31 80 LEU A N 1
ATOM 628 C CA . LEU A 1 80 ? -10.192 -4.127 4.499 1.00 94.31 80 LEU A CA 1
ATOM 629 C C . LEU A 1 80 ? -11.210 -4.518 5.578 1.00 94.31 80 LEU A C 1
ATOM 631 O O . LEU A 1 80 ? -11.463 -3.724 6.483 1.00 94.31 80 LEU A O 1
ATOM 635 N N . GLU A 1 81 ? -11.756 -5.737 5.550 1.00 93.31 81 GLU A N 1
ATOM 636 C CA . GLU A 1 81 ? -12.683 -6.206 6.598 1.00 93.31 81 GLU A CA 1
ATOM 637 C C . GLU A 1 81 ? -12.092 -6.099 8.016 1.00 93.31 81 GLU A C 1
ATOM 639 O O . GLU A 1 81 ? -12.835 -5.905 8.977 1.00 93.31 81 GLU A O 1
ATOM 644 N N . ARG A 1 82 ? -10.761 -6.144 8.169 1.00 92.69 82 ARG A N 1
ATOM 645 C CA . ARG A 1 82 ? -10.092 -6.028 9.478 1.00 92.69 82 ARG A CA 1
ATOM 646 C C . ARG A 1 82 ? -10.291 -4.674 10.141 1.00 92.69 82 ARG A C 1
ATOM 648 O O . ARG A 1 82 ? -10.292 -4.596 11.364 1.00 92.69 82 ARG A O 1
ATOM 655 N N . ILE A 1 83 ? -10.464 -3.617 9.351 1.00 95.06 83 ILE A N 1
ATOM 656 C CA . ILE A 1 83 ? -10.654 -2.259 9.874 1.00 95.06 83 ILE A CA 1
ATOM 657 C C . ILE A 1 83 ? -12.118 -1.844 9.932 1.00 95.06 83 ILE A C 1
ATOM 659 O O . ILE A 1 83 ? -12.412 -0.750 10.403 1.00 95.06 83 ILE A O 1
ATOM 663 N N . LYS A 1 84 ? -13.049 -2.696 9.495 1.00 95.06 84 LYS A N 1
ATOM 664 C CA . LYS A 1 84 ? -14.476 -2.367 9.421 1.00 95.06 84 LYS A CA 1
ATOM 665 C C . LYS A 1 84 ? -15.052 -1.885 10.749 1.00 95.06 84 LYS A C 1
ATOM 667 O O . LYS A 1 84 ? -15.795 -0.912 10.763 1.00 95.06 84 LYS A O 1
ATOM 672 N N . ASN A 1 85 ? -14.666 -2.525 11.852 1.00 94.94 85 ASN A N 1
ATOM 673 C CA . ASN A 1 85 ? -15.111 -2.143 13.195 1.00 94.94 85 ASN A CA 1
ATOM 674 C C . ASN A 1 85 ? -14.219 -1.072 13.847 1.00 94.94 85 ASN A C 1
ATOM 676 O O . ASN A 1 85 ? -14.649 -0.427 14.796 1.00 94.94 85 ASN A O 1
ATOM 680 N N . LEU A 1 86 ? -12.991 -0.878 13.353 1.00 95.75 86 LEU A N 1
ATOM 681 C CA . LEU A 1 86 ? -12.052 0.124 13.874 1.00 95.75 86 LEU A CA 1
ATOM 682 C C . LEU A 1 86 ? -12.306 1.511 13.276 1.00 95.75 86 LEU A C 1
ATOM 684 O O . LEU A 1 86 ? -12.180 2.521 13.957 1.00 95.75 86 LEU A O 1
ATOM 688 N N . SER A 1 87 ? -12.651 1.561 11.988 1.00 95.56 87 SER A N 1
ATOM 689 C CA . SER A 1 87 ? -12.984 2.781 11.258 1.00 95.56 87 SER A CA 1
ATOM 690 C C . SER A 1 87 ? -13.986 2.474 10.133 1.00 95.56 87 SER A C 1
ATOM 692 O O . SER A 1 87 ? -13.595 2.313 8.971 1.00 95.56 87 SER A O 1
ATOM 694 N N . PRO A 1 88 ? -15.298 2.419 10.442 1.00 95.69 88 PRO A N 1
ATOM 695 C CA . PRO A 1 88 ? -16.341 2.143 9.448 1.00 95.69 88 PRO A CA 1
ATOM 696 C C . PRO A 1 88 ? -16.341 3.137 8.277 1.00 95.69 88 PRO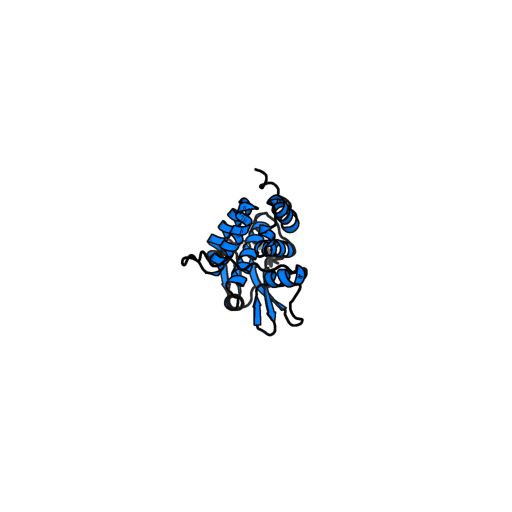 A C 1
ATOM 698 O O . PRO A 1 88 ? -16.591 2.766 7.127 1.00 95.69 88 PRO A O 1
ATOM 701 N N . ALA A 1 89 ? -16.020 4.403 8.563 1.00 93.00 89 ALA A N 1
ATOM 702 C CA . ALA A 1 89 ? -15.935 5.458 7.561 1.00 93.00 89 ALA A CA 1
ATOM 703 C C . ALA A 1 89 ? -14.792 5.210 6.563 1.00 93.00 89 ALA A C 1
ATOM 705 O O . ALA A 1 89 ? -15.023 5.249 5.354 1.00 93.00 89 ALA A O 1
ATOM 706 N N . LEU A 1 90 ? -13.581 4.905 7.054 1.00 94.50 90 LEU A N 1
ATOM 707 C CA . LEU A 1 90 ? -12.443 4.600 6.184 1.00 94.50 90 LEU A CA 1
ATOM 708 C C . LEU A 1 90 ? -12.679 3.305 5.400 1.00 94.50 90 LEU A C 1
ATOM 710 O O . LEU A 1 90 ? -12.415 3.269 4.203 1.00 94.50 90 LEU A O 1
ATOM 714 N N . TYR A 1 91 ? -13.225 2.270 6.044 1.00 96.19 91 TYR A N 1
ATOM 715 C CA . TYR A 1 91 ? -13.607 1.027 5.372 1.00 96.19 91 TYR A CA 1
ATOM 716 C C . TYR A 1 91 ? -14.553 1.288 4.190 1.00 96.19 91 TYR A C 1
ATOM 718 O O . TYR A 1 91 ? -14.302 0.806 3.089 1.00 96.19 91 TYR A O 1
ATOM 726 N N . THR A 1 92 ? -15.604 2.087 4.392 1.00 96.00 92 THR A N 1
ATOM 727 C CA . THR A 1 92 ? -16.585 2.411 3.341 1.00 96.00 92 THR A CA 1
ATOM 728 C C . THR A 1 92 ? -15.938 3.163 2.177 1.00 96.00 92 THR A C 1
ATOM 730 O O . THR A 1 92 ? -16.191 2.847 1.011 1.00 96.00 92 THR A O 1
ATOM 733 N N . GLU A 1 93 ? -15.073 4.132 2.480 1.00 94.81 93 GLU A N 1
ATOM 734 C CA . GLU A 1 93 ? -14.350 4.911 1.473 1.00 94.81 93 GLU A CA 1
ATOM 735 C C . GLU A 1 93 ? -13.399 4.025 0.650 1.00 94.81 93 GLU A C 1
ATOM 737 O O . GLU A 1 93 ? -13.471 4.009 -0.581 1.00 94.81 93 GLU A O 1
ATOM 742 N N . LEU A 1 94 ? -12.571 3.213 1.315 1.00 96.38 94 LEU A N 1
ATOM 743 C CA . LEU A 1 94 ? -11.637 2.304 0.647 1.00 96.38 94 LEU A CA 1
ATOM 744 C C . LEU A 1 94 ? -12.370 1.231 -0.163 1.00 96.38 94 LEU A C 1
ATOM 746 O O . LEU A 1 94 ? -11.969 0.947 -1.286 1.00 96.38 94 LEU A O 1
ATOM 750 N N . ASN A 1 95 ? -13.468 0.670 0.350 1.00 95.75 95 ASN A N 1
ATOM 751 C CA . ASN A 1 95 ? -14.243 -0.338 -0.375 1.00 95.75 95 ASN A CA 1
ATOM 752 C C . ASN A 1 95 ? -14.919 0.251 -1.630 1.00 95.75 95 ASN A C 1
ATOM 754 O O . ASN A 1 95 ? -15.036 -0.425 -2.653 1.00 95.75 95 ASN A O 1
ATOM 758 N N . THR A 1 96 ? -15.298 1.534 -1.584 1.00 94.75 96 THR A N 1
ATOM 759 C CA . THR A 1 96 ? -15.792 2.263 -2.762 1.00 94.75 96 THR A CA 1
ATOM 760 C C . THR A 1 96 ? -14.704 2.360 -3.830 1.00 94.75 96 THR A C 1
ATOM 762 O O . THR A 1 96 ? -14.943 1.965 -4.969 1.00 94.75 96 THR A O 1
ATOM 765 N N . TYR A 1 97 ? -13.493 2.803 -3.477 1.00 94.94 97 TYR A N 1
ATOM 766 C CA . TYR A 1 97 ? -12.389 2.879 -4.443 1.00 94.94 97 TYR A CA 1
ATOM 767 C C . TYR A 1 97 ? -11.921 1.501 -4.927 1.00 94.94 97 TYR A C 1
ATOM 769 O O . TYR A 1 97 ? -11.561 1.348 -6.091 1.00 94.94 97 TYR A O 1
ATOM 777 N N . LEU A 1 98 ? -11.968 0.480 -4.067 1.00 95.50 98 LEU A N 1
ATOM 778 C CA . LEU A 1 98 ? -11.632 -0.892 -4.439 1.00 95.50 98 LEU A CA 1
ATOM 779 C C . LEU A 1 98 ? -12.563 -1.422 -5.537 1.00 95.50 98 LEU A C 1
ATOM 781 O O . LEU A 1 98 ? -12.109 -2.138 -6.427 1.00 95.50 98 LEU A O 1
ATOM 785 N N . SER A 1 99 ? -13.850 -1.056 -5.493 1.00 93.69 99 SER A N 1
ATOM 786 C CA . SER A 1 99 ? -14.844 -1.517 -6.469 1.00 93.69 99 SER A CA 1
ATOM 787 C C . SER A 1 99 ? -14.577 -1.036 -7.898 1.00 93.69 99 SER A C 1
ATOM 789 O O . SER A 1 99 ? -14.943 -1.738 -8.836 1.00 93.69 99 SER A O 1
ATOM 791 N N . THR A 1 100 ? -13.895 0.102 -8.063 1.00 92.62 100 THR A N 1
ATOM 792 C CA . THR A 1 100 ? -13.546 0.675 -9.372 1.00 92.62 100 THR A CA 1
ATOM 793 C C . THR A 1 100 ? -12.059 0.570 -9.695 1.00 92.62 100 THR A C 1
ATOM 795 O O . THR A 1 100 ? -11.647 1.020 -10.758 1.00 92.62 100 THR A O 1
ATOM 798 N N . PHE A 1 101 ? -11.232 -0.030 -8.826 1.00 93.81 101 PHE A N 1
ATOM 799 C CA . PHE A 1 101 ? -9.770 0.005 -8.964 1.00 93.81 101 PHE A CA 1
ATOM 800 C C . PHE A 1 101 ? -9.281 -0.478 -10.337 1.00 93.81 101 PHE A C 1
ATOM 802 O O . PHE A 1 101 ? -8.446 0.174 -10.954 1.00 93.81 101 PHE A O 1
ATOM 809 N N . ILE A 1 102 ? -9.817 -1.601 -10.825 1.00 92.88 102 ILE A N 1
ATOM 810 C CA . ILE A 1 102 ? -9.408 -2.191 -12.109 1.00 92.88 102 ILE A CA 1
ATOM 811 C C . ILE A 1 102 ? -9.820 -1.306 -13.290 1.00 92.88 102 ILE A C 1
ATOM 813 O O . ILE A 1 102 ? -9.046 -1.152 -14.228 1.00 92.88 102 ILE A O 1
ATOM 817 N N . GLU A 1 103 ? -11.005 -0.696 -13.234 1.00 91.38 103 GLU A N 1
ATOM 818 C CA . GLU A 1 103 ? -11.484 0.242 -14.261 1.00 91.38 103 GLU A CA 1
ATOM 819 C C . GLU A 1 103 ? -10.682 1.554 -14.253 1.00 91.38 103 GLU A C 1
ATOM 821 O O . GLU A 1 103 ? -10.448 2.166 -15.296 1.00 91.38 103 GLU A O 1
ATOM 826 N N . ASP A 1 104 ? -10.226 1.960 -13.068 1.00 91.56 104 ASP A N 1
ATOM 827 C CA . ASP A 1 104 ? -9.408 3.145 -12.834 1.00 91.56 104 ASP A CA 1
ATOM 828 C C . ASP A 1 104 ? -7.909 2.898 -13.133 1.00 91.56 104 ASP A C 1
ATOM 830 O O . ASP A 1 104 ? -7.108 3.843 -13.093 1.00 91.56 104 ASP A O 1
ATOM 834 N N . ALA A 1 105 ? -7.512 1.656 -13.435 1.00 92.06 105 ALA A N 1
ATOM 835 C CA . ALA A 1 105 ? -6.132 1.252 -13.684 1.00 92.06 105 ALA A CA 1
ATOM 836 C C . ALA A 1 105 ? -5.815 1.120 -15.180 1.00 92.06 105 ALA A C 1
ATOM 838 O O . ALA A 1 105 ? -6.563 0.548 -15.968 1.00 92.06 105 ALA A O 1
ATOM 839 N N . ASN A 1 106 ? -4.641 1.611 -15.570 1.00 91.69 106 ASN A N 1
ATOM 840 C CA . ASN A 1 106 ? -4.077 1.437 -16.900 1.00 91.69 106 ASN A CA 1
ATOM 841 C C . ASN A 1 106 ? -2.727 0.727 -16.802 1.00 91.69 106 ASN A C 1
ATOM 843 O O . ASN A 1 106 ? -1.758 1.273 -16.269 1.00 91.69 106 ASN A O 1
ATOM 847 N N . PHE A 1 107 ? -2.666 -0.479 -17.352 1.00 92.88 107 PHE A N 1
ATOM 848 C CA . PHE A 1 107 ? -1.448 -1.273 -17.424 1.00 92.88 107 PHE A CA 1
ATOM 849 C C . PHE A 1 107 ? -0.622 -0.859 -18.640 1.00 92.88 107 PHE A C 1
ATOM 851 O O . PHE A 1 107 ? -1.160 -0.709 -19.736 1.00 92.88 107 PHE A O 1
ATOM 858 N N . VAL A 1 108 ? 0.680 -0.670 -18.446 1.00 92.19 108 VAL A N 1
ATOM 859 C CA . VAL A 1 108 ? 1.620 -0.321 -19.516 1.00 92.19 108 VAL A CA 1
ATOM 860 C C . VAL A 1 108 ? 2.782 -1.302 -19.549 1.00 92.19 108 VAL A C 1
ATOM 862 O O . VAL A 1 108 ? 3.297 -1.714 -18.506 1.00 92.19 108 VAL A O 1
ATOM 865 N N . ASP A 1 109 ? 3.201 -1.658 -20.759 1.00 88.19 109 ASP A N 1
ATOM 866 C CA . ASP A 1 109 ? 4.374 -2.492 -20.994 1.00 88.19 109 ASP A CA 1
ATOM 867 C C . ASP A 1 109 ? 5.623 -1.606 -20.972 1.00 88.19 109 ASP A C 1
ATOM 869 O O . ASP A 1 109 ? 5.979 -0.972 -21.964 1.00 88.19 109 ASP A O 1
ATOM 873 N N . GLY A 1 110 ? 6.269 -1.515 -19.809 1.00 74.12 110 GLY A N 1
ATOM 874 C CA . GLY A 1 110 ? 7.540 -0.811 -19.651 1.00 74.12 110 GLY A CA 1
ATOM 875 C C . GLY A 1 110 ? 7.494 0.339 -18.651 1.00 74.12 110 GLY A C 1
ATOM 876 O O . GLY A 1 110 ? 6.839 0.262 -17.613 1.00 74.12 110 GLY A O 1
ATOM 877 N N . TYR A 1 111 ? 8.271 1.382 -18.940 1.00 72.00 111 TYR A N 1
ATOM 878 C CA . TYR A 1 111 ? 8.614 2.413 -17.969 1.00 72.00 111 TYR A CA 1
ATOM 879 C C . TYR A 1 111 ? 7.429 3.306 -17.601 1.00 72.00 111 TYR A C 1
ATOM 881 O O . TYR A 1 111 ? 6.766 3.908 -18.449 1.00 72.00 111 TYR A O 1
ATOM 889 N N . LEU A 1 112 ? 7.212 3.434 -16.296 1.00 81.19 112 LEU A N 1
ATOM 890 C CA . LEU A 1 112 ? 6.359 4.463 -15.725 1.00 81.19 112 LEU A CA 1
ATOM 891 C C . LEU A 1 112 ? 7.111 5.802 -15.755 1.00 81.19 112 LEU A C 1
ATOM 893 O O . LEU A 1 112 ? 8.338 5.812 -15.639 1.00 81.19 112 LEU A O 1
ATOM 897 N N . PRO A 1 113 ? 6.418 6.940 -15.937 1.00 68.62 113 PRO A N 1
ATOM 898 C CA . PRO A 1 113 ? 7.094 8.226 -15.913 1.00 68.62 113 PRO A CA 1
ATOM 899 C C . PRO A 1 113 ? 7.731 8.455 -14.550 1.00 68.62 113 PRO A C 1
ATOM 901 O O . PRO A 1 113 ? 7.149 8.100 -13.525 1.00 68.62 113 PRO A O 1
ATOM 904 N N . SER A 1 114 ? 8.912 9.069 -14.573 1.00 62.28 114 SER A N 1
ATOM 905 C CA . SER A 1 114 ? 9.673 9.390 -13.375 1.00 62.28 114 SER A CA 1
ATOM 906 C C . SER A 1 114 ? 8.820 10.202 -12.406 1.00 62.28 114 SER A C 1
ATOM 908 O O . SER A 1 114 ? 8.386 11.316 -12.705 1.00 62.28 114 SER A O 1
ATOM 910 N N . VAL A 1 115 ? 8.581 9.607 -11.249 1.00 66.56 115 VAL A N 1
ATOM 911 C CA . VAL A 1 115 ? 8.095 10.273 -10.044 1.00 66.56 115 VAL A CA 1
ATOM 912 C C . VAL A 1 115 ? 9.301 10.688 -9.213 1.00 66.56 115 VAL A C 1
ATOM 914 O O . VAL A 1 115 ? 10.379 10.100 -9.334 1.00 66.56 115 VAL A O 1
ATOM 917 N N . VAL A 1 116 ? 9.144 11.738 -8.413 1.00 62.88 116 VAL A N 1
ATOM 918 C CA . VAL A 1 116 ? 10.164 12.088 -7.421 1.00 62.88 116 VAL A CA 1
ATOM 919 C C . VAL A 1 116 ? 10.184 10.972 -6.384 1.00 62.88 116 VAL A C 1
ATOM 921 O O . VAL A 1 116 ? 9.114 10.568 -5.933 1.00 62.88 116 VAL A O 1
ATOM 924 N N . ASP A 1 117 ? 11.378 10.483 -6.037 1.00 65.62 117 ASP A N 1
ATOM 925 C CA . ASP A 1 117 ? 11.546 9.436 -5.027 1.00 65.62 117 ASP A CA 1
ATOM 926 C C . ASP A 1 117 ? 10.814 9.818 -3.733 1.00 65.62 117 ASP A C 1
ATOM 928 O O . ASP A 1 117 ? 11.094 10.847 -3.114 1.00 65.62 117 ASP A O 1
ATOM 932 N N . ASP A 1 118 ? 9.841 8.993 -3.366 1.00 67.75 118 ASP A N 1
ATOM 933 C CA . ASP A 1 118 ? 8.951 9.154 -2.225 1.00 67.75 118 ASP A CA 1
ATOM 934 C C . ASP A 1 118 ? 9.113 8.043 -1.188 1.00 67.75 118 ASP A C 1
ATOM 936 O O . ASP A 1 118 ? 8.334 7.936 -0.227 1.00 67.75 118 ASP A O 1
ATOM 940 N N . SER A 1 119 ? 10.154 7.230 -1.360 1.00 67.19 119 SER A N 1
ATOM 941 C CA . SER A 1 119 ? 10.386 6.048 -0.550 1.00 67.19 119 SER A CA 1
ATOM 942 C C . SER A 1 119 ? 10.671 6.416 0.909 1.00 67.19 119 SER A C 1
ATOM 944 O O . SER A 1 119 ? 10.384 5.620 1.798 1.00 67.19 119 SER A O 1
ATOM 946 N N . GLY A 1 120 ? 11.144 7.633 1.205 1.00 77.31 120 GLY A N 1
ATOM 947 C CA . GLY A 1 120 ? 11.496 8.035 2.570 1.00 77.31 120 GLY A CA 1
ATOM 948 C C . GLY A 1 120 ? 12.653 7.189 3.110 1.00 77.31 120 GLY A C 1
ATOM 949 O O . GLY A 1 120 ? 13.648 6.996 2.413 1.00 77.31 120 GLY A O 1
ATOM 950 N N . VAL A 1 121 ? 12.549 6.678 4.342 1.00 76.69 121 VAL A N 1
ATOM 951 C CA . VAL A 1 121 ? 13.535 5.720 4.864 1.00 76.69 121 VAL A CA 1
ATOM 952 C C . VAL A 1 121 ? 13.317 4.357 4.209 1.00 76.69 121 VAL A C 1
ATOM 954 O O . VAL A 1 121 ? 12.228 3.789 4.278 1.00 76.69 121 VAL A O 1
ATOM 957 N N . VAL A 1 122 ? 14.379 3.819 3.604 1.00 82.75 122 VAL A N 1
ATOM 958 C CA . VAL A 1 122 ? 14.340 2.548 2.874 1.00 82.75 122 VAL A CA 1
ATOM 959 C C . VAL A 1 122 ? 15.102 1.452 3.612 1.00 82.75 122 VAL A C 1
ATOM 961 O O . VAL A 1 122 ? 16.257 1.639 3.995 1.00 82.75 122 VAL A O 1
ATOM 964 N N . VAL A 1 123 ? 14.467 0.286 3.775 1.00 84.06 123 VAL A N 1
ATOM 965 C CA . VAL A 1 123 ? 15.079 -0.926 4.342 1.00 84.06 123 VAL A CA 1
ATOM 966 C C . VAL A 1 123 ? 14.887 -2.095 3.378 1.00 84.06 123 VAL A C 1
ATOM 968 O O . VAL A 1 123 ? 13.772 -2.574 3.185 1.00 84.06 123 VAL A O 1
ATOM 971 N N . LEU A 1 124 ? 15.980 -2.575 2.782 1.00 90.44 124 LEU A N 1
ATOM 972 C CA . LEU A 1 124 ? 15.966 -3.671 1.807 1.00 90.44 124 LEU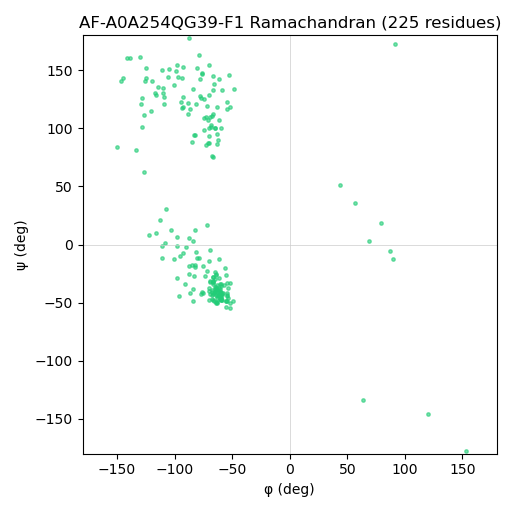 A CA 1
ATOM 973 C C . LEU A 1 124 ? 16.473 -4.987 2.417 1.00 90.44 124 LEU A C 1
ATOM 975 O O . LEU A 1 124 ? 17.299 -4.953 3.331 1.00 90.44 124 LEU A O 1
ATOM 979 N N . PRO A 1 125 ? 15.996 -6.149 1.928 1.00 86.56 125 PRO A N 1
ATOM 980 C CA . PRO A 1 125 ? 16.372 -7.454 2.475 1.00 86.56 125 PRO A CA 1
ATOM 981 C C . PRO A 1 125 ? 17.833 -7.832 2.201 1.00 86.56 125 PRO A C 1
ATOM 983 O O . PRO A 1 125 ? 18.446 -8.511 3.021 1.00 86.56 125 PRO A O 1
ATOM 986 N N . GLU A 1 126 ? 18.395 -7.391 1.073 1.00 88.00 126 GLU A N 1
ATOM 987 C CA . GLU A 1 126 ? 19.779 -7.664 0.674 1.00 88.00 126 GLU A CA 1
ATOM 988 C C . GLU A 1 126 ? 20.427 -6.407 0.075 1.00 88.00 126 GLU A C 1
ATOM 990 O O . GLU A 1 126 ? 19.744 -5.466 -0.338 1.00 88.00 126 GLU A O 1
ATOM 995 N N . LYS A 1 127 ? 21.766 -6.380 0.047 1.00 80.38 127 LYS A N 1
ATOM 996 C CA . LYS A 1 127 ? 22.560 -5.204 -0.356 1.00 80.38 127 LYS A CA 1
ATOM 997 C C . LYS A 1 127 ? 22.396 -4.835 -1.836 1.00 80.38 127 LYS A C 1
ATOM 999 O O . LYS A 1 127 ? 22.602 -3.683 -2.198 1.00 80.38 127 LYS A O 1
ATOM 1004 N N . ASP A 1 128 ? 22.095 -5.808 -2.681 1.00 90.12 128 ASP A N 1
ATOM 1005 C CA . ASP A 1 128 ? 21.982 -5.674 -4.135 1.00 90.12 128 ASP A CA 1
ATOM 1006 C C . ASP A 1 128 ? 20.532 -5.640 -4.627 1.00 90.12 128 ASP A C 1
ATOM 1008 O O . ASP A 1 128 ? 20.277 -5.737 -5.829 1.00 90.12 128 ASP A O 1
ATOM 1012 N N . CYS A 1 129 ? 19.585 -5.475 -3.707 1.00 93.69 129 CYS A N 1
ATOM 1013 C CA . CYS A 1 129 ? 18.216 -5.175 -4.068 1.00 93.69 129 CYS A CA 1
ATOM 1014 C C . CYS A 1 129 ? 18.049 -3.682 -4.375 1.00 93.69 129 CYS A C 1
ATOM 1016 O O . CYS A 1 129 ? 18.736 -2.831 -3.806 1.00 93.69 129 CYS A O 1
ATOM 1018 N N . THR A 1 130 ? 17.089 -3.355 -5.231 1.00 92.31 130 THR A N 1
ATOM 1019 C CA . THR A 1 130 ? 16.665 -1.987 -5.543 1.00 92.31 130 THR A CA 1
ATOM 1020 C C . THR A 1 130 ? 15.150 -1.857 -5.437 1.00 92.31 130 THR A C 1
ATOM 1022 O O . THR A 1 130 ? 14.417 -2.852 -5.443 1.00 92.31 130 THR A O 1
ATOM 1025 N N . LEU A 1 131 ? 14.676 -0.616 -5.310 1.00 91.38 131 LEU A N 1
ATOM 1026 C CA . LEU A 1 131 ? 13.263 -0.292 -5.456 1.00 91.38 131 LEU A CA 1
ATOM 1027 C C . LEU A 1 131 ? 12.982 0.101 -6.898 1.00 91.38 131 LEU A C 1
ATOM 1029 O O . LEU A 1 131 ? 13.614 1.001 -7.441 1.00 91.38 131 LEU A O 1
ATOM 1033 N N . GLU A 1 132 ? 11.997 -0.560 -7.487 1.00 91.00 132 GLU A N 1
ATOM 1034 C CA . GLU A 1 132 ? 11.536 -0.287 -8.840 1.00 91.00 132 GLU A CA 1
ATOM 1035 C C . GLU A 1 132 ? 10.070 0.126 -8.810 1.00 91.00 132 GLU A C 1
ATOM 1037 O O . GLU A 1 132 ? 9.263 -0.403 -8.043 1.00 91.00 132 GLU A O 1
ATOM 1042 N N . LEU A 1 133 ? 9.712 1.099 -9.639 1.00 90.31 133 LEU A N 1
ATOM 1043 C CA . LEU A 1 133 ? 8.372 1.668 -9.653 1.00 90.31 133 LEU A CA 1
ATOM 1044 C C . LEU A 1 133 ? 7.364 0.672 -10.245 1.00 90.31 133 LEU A C 1
ATOM 1046 O O . LEU A 1 133 ? 7.478 0.274 -11.408 1.00 90.31 133 LEU A O 1
ATOM 1050 N N . LEU A 1 134 ? 6.364 0.283 -9.454 1.00 93.00 134 LEU A N 1
ATOM 1051 C CA . LEU A 1 134 ? 5.291 -0.620 -9.878 1.00 93.00 134 LEU A CA 1
ATOM 1052 C C . LEU A 1 134 ? 4.055 0.136 -10.330 1.00 93.00 134 LEU A C 1
ATOM 1054 O O . LEU A 1 134 ? 3.421 -0.252 -11.309 1.00 93.00 134 LEU A O 1
ATOM 1058 N N . ILE A 1 135 ? 3.671 1.157 -9.576 1.00 92.38 135 ILE A N 1
ATOM 1059 C CA . ILE A 1 135 ? 2.390 1.831 -9.728 1.00 92.38 135 ILE A CA 1
ATOM 1060 C C . ILE A 1 135 ? 2.557 3.307 -9.401 1.00 92.38 135 ILE A C 1
ATOM 1062 O O . ILE A 1 135 ? 3.317 3.673 -8.511 1.00 92.38 135 ILE A O 1
ATOM 1066 N N . VAL A 1 136 ? 1.886 4.150 -10.180 1.00 88.88 136 VAL A N 1
ATOM 1067 C CA . VAL A 1 136 ? 1.843 5.598 -9.973 1.00 88.88 136 VAL A CA 1
ATOM 1068 C C . VAL A 1 136 ? 0.395 6.044 -9.966 1.00 88.88 136 VAL A C 1
ATOM 1070 O O . VAL A 1 136 ? -0.319 5.822 -10.956 1.00 88.88 136 VAL A O 1
ATOM 1073 N N . GLN A 1 137 ? -0.012 6.751 -8.915 1.00 85.88 137 GLN A N 1
ATOM 1074 C CA . GLN A 1 137 ? -1.329 7.367 -8.845 1.00 85.88 137 GLN A CA 1
ATOM 1075 C C . GLN A 1 137 ? -1.308 8.807 -9.357 1.00 85.88 137 GLN A C 1
ATOM 1077 O O . GLN A 1 137 ? -0.677 9.684 -8.777 1.00 85.88 137 GLN A O 1
ATOM 1082 N N . ARG A 1 138 ? -2.058 9.113 -10.415 1.00 76.88 138 ARG A N 1
ATOM 1083 C CA . ARG A 1 138 ? -2.256 10.491 -10.886 1.00 76.88 138 ARG A CA 1
ATOM 1084 C C . ARG A 1 138 ? -3.659 10.981 -10.527 1.00 76.88 138 ARG A C 1
ATOM 1086 O O . ARG A 1 138 ? -4.615 10.211 -10.614 1.00 76.88 138 ARG A O 1
ATOM 1093 N N . PRO A 1 139 ? -3.827 12.267 -10.178 1.00 65.12 139 PRO A N 1
ATOM 1094 C CA . PRO A 1 139 ? -5.155 12.863 -10.141 1.00 65.12 139 PRO A CA 1
ATOM 1095 C C . PRO A 1 139 ? -5.787 12.754 -11.536 1.00 65.12 139 PRO A C 1
ATOM 1097 O O . PRO A 1 139 ? -5.128 13.035 -12.542 1.00 65.12 139 PRO A O 1
ATOM 1100 N N . ALA A 1 140 ? -7.048 12.316 -11.599 1.00 58.56 140 ALA A N 1
ATOM 1101 C CA . ALA A 1 140 ? -7.743 12.087 -12.863 1.00 58.56 140 ALA A CA 1
ATOM 1102 C C . ALA A 1 140 ? -7.716 13.347 -13.744 1.00 58.56 140 ALA A C 1
ATOM 1104 O O . ALA A 1 140 ? -8.191 14.413 -13.346 1.00 58.56 140 ALA A O 1
ATOM 1105 N N . LYS A 1 141 ? -7.175 13.225 -14.961 1.00 52.19 141 LYS A N 1
ATOM 1106 C CA . LYS A 1 141 ? -7.282 14.271 -15.984 1.00 52.19 141 LYS A CA 1
ATOM 1107 C C . LYS A 1 141 ? -8.559 14.023 -16.774 1.00 52.19 141 LYS A C 1
ATOM 1109 O O . LYS A 1 141 ? -8.655 13.039 -17.505 1.00 52.19 141 LYS A O 1
ATOM 1114 N N . PHE A 1 142 ? -9.534 14.920 -16.646 1.00 43.97 142 PHE A N 1
ATOM 1115 C CA . PHE A 1 142 ? -10.717 14.913 -17.508 1.00 43.97 142 PHE A CA 1
ATOM 1116 C C .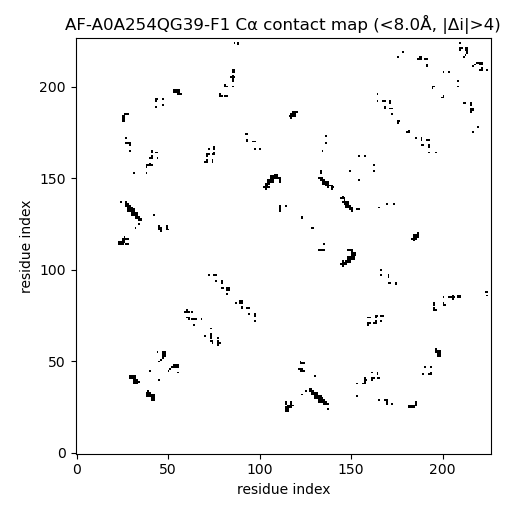 PHE A 1 142 ? -10.291 14.793 -18.987 1.00 43.97 142 PHE A C 1
ATOM 1118 O O . PHE A 1 142 ? -9.373 15.508 -19.396 1.00 43.97 142 PHE A O 1
ATOM 1125 N N . PRO A 1 143 ? -10.910 13.916 -19.804 1.00 49.09 143 PRO A N 1
ATOM 1126 C CA . PRO A 1 143 ? -12.058 13.047 -19.516 1.00 49.09 143 PRO A CA 1
ATOM 1127 C C . PRO A 1 143 ? -11.705 11.587 -19.146 1.00 49.09 143 PRO A C 1
ATOM 1129 O O . PRO A 1 143 ? -12.611 10.764 -19.030 1.00 49.09 143 PRO A O 1
ATOM 1132 N N . LYS A 1 144 ? -10.427 11.221 -18.971 1.00 52.91 144 LYS A N 1
ATOM 1133 C CA . LYS A 1 144 ? -10.037 9.836 -18.646 1.00 52.91 144 LYS A CA 1
ATOM 1134 C C . LYS A 1 144 ? -9.911 9.651 -17.130 1.00 52.91 144 LYS A C 1
ATOM 1136 O O . LYS A 1 144 ? -9.059 10.257 -16.489 1.00 52.91 144 LYS A O 1
ATOM 1141 N N . LYS A 1 145 ? -10.748 8.767 -16.574 1.00 64.38 145 LYS A N 1
ATOM 1142 C CA . LYS A 1 145 ? -10.798 8.369 -15.152 1.00 64.38 145 LYS A CA 1
ATOM 1143 C C . LYS A 1 145 ? -9.619 7.491 -14.702 1.00 64.38 145 LYS A C 1
ATOM 1145 O O . LYS A 1 145 ? -9.705 6.827 -13.683 1.00 64.38 145 LYS A O 1
ATOM 1150 N N . THR A 1 146 ? -8.526 7.437 -15.457 1.00 63.53 146 THR A N 1
ATOM 1151 C CA . THR A 1 146 ? -7.382 6.615 -15.064 1.00 63.53 146 THR A CA 1
ATOM 1152 C C . THR A 1 146 ? -6.670 7.281 -13.893 1.00 63.53 146 THR A C 1
ATOM 1154 O O . THR A 1 146 ? -6.038 8.327 -14.065 1.00 63.53 146 THR A O 1
ATOM 1157 N N . TYR A 1 147 ? -6.778 6.672 -12.716 1.00 81.56 147 TYR A N 1
ATOM 1158 C CA . TYR A 1 147 ? -6.062 7.091 -11.516 1.00 81.56 147 TYR A CA 1
ATOM 1159 C C . TYR A 1 147 ? -4.721 6.380 -11.399 1.00 81.56 147 TYR A C 1
ATOM 1161 O O . TYR A 1 147 ? -3.765 6.996 -10.948 1.00 81.56 147 TYR A O 1
ATOM 1169 N N . TYR A 1 148 ? -4.622 5.125 -11.840 1.00 90.12 148 TYR A N 1
ATOM 1170 C CA . TYR A 1 148 ? -3.442 4.294 -11.605 1.00 90.12 148 TYR A CA 1
ATOM 1171 C C . TYR A 1 148 ? -2.768 3.939 -12.927 1.00 90.12 148 TYR A C 1
ATOM 1173 O O . TYR A 1 148 ? -3.416 3.463 -13.856 1.00 90.12 148 TYR A O 1
ATOM 1181 N N . THR A 1 149 ? -1.461 4.168 -13.038 1.00 91.06 149 THR A N 1
ATOM 1182 C CA . THR A 1 149 ? -0.649 3.611 -14.132 1.00 91.06 149 THR A CA 1
ATOM 1183 C C . THR A 1 149 ? 0.252 2.530 -13.557 1.00 91.06 149 THR A C 1
ATOM 1185 O O . THR A 1 149 ? 1.034 2.826 -12.658 1.00 91.06 149 THR A O 1
ATOM 1188 N N . ILE A 1 150 ? 0.136 1.303 -14.061 1.00 93.50 150 ILE A N 1
ATOM 1189 C CA . ILE A 1 150 ? 0.781 0.117 -13.486 1.00 93.50 150 ILE A CA 1
ATOM 1190 C C . ILE A 1 150 ? 1.772 -0.468 -14.488 1.00 93.50 150 ILE A C 1
ATOM 1192 O O . ILE A 1 150 ? 1.423 -0.701 -15.646 1.00 93.50 150 ILE A O 1
ATOM 1196 N N . ASN A 1 151 ? 2.998 -0.733 -14.043 1.00 94.25 151 ASN A N 1
ATOM 1197 C CA . ASN A 1 151 ? 3.993 -1.459 -14.818 1.00 94.25 151 ASN A CA 1
ATOM 1198 C C . ASN A 1 151 ? 3.571 -2.929 -14.908 1.00 94.25 151 ASN A C 1
ATOM 1200 O O . ASN A 1 151 ? 3.661 -3.683 -13.933 1.00 94.25 151 ASN A O 1
ATOM 1204 N N . LYS A 1 152 ? 3.117 -3.340 -16.093 1.00 95.69 152 LYS A N 1
ATOM 1205 C CA .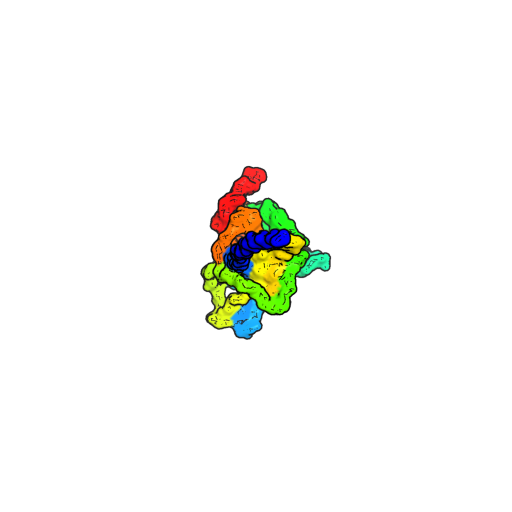 LYS A 1 152 ? 2.594 -4.686 -16.329 1.00 95.69 152 LYS A CA 1
ATOM 1206 C C . LYS A 1 152 ? 3.652 -5.774 -16.132 1.00 95.69 152 LYS A C 1
ATOM 1208 O O . LYS A 1 152 ? 3.343 -6.824 -15.575 1.00 95.69 152 LYS A O 1
ATOM 1213 N N . ILE A 1 153 ? 4.903 -5.504 -16.511 1.00 95.06 153 ILE A N 1
ATOM 1214 C CA . ILE A 1 153 ? 6.014 -6.464 -16.424 1.00 95.06 153 ILE A CA 1
ATOM 1215 C C . ILE A 1 153 ? 6.282 -6.850 -14.967 1.00 95.06 153 ILE A C 1
ATOM 1217 O O . ILE A 1 153 ? 6.476 -8.027 -14.662 1.00 95.06 153 ILE A O 1
ATOM 1221 N N . TYR A 1 154 ? 6.294 -5.873 -14.059 1.00 95.62 154 TYR A N 1
ATOM 1222 C CA . TYR A 1 154 ? 6.470 -6.146 -12.633 1.00 95.62 154 TYR A CA 1
ATOM 1223 C C . TYR A 1 154 ? 5.199 -6.704 -11.999 1.00 95.62 154 TYR A C 1
ATOM 1225 O O . TYR A 1 154 ? 5.281 -7.664 -11.234 1.00 95.62 154 TYR A O 1
ATOM 1233 N N . TRP A 1 155 ? 4.028 -6.171 -12.358 1.00 96.50 155 TRP A N 1
ATOM 1234 C CA . TRP A 1 155 ? 2.743 -6.654 -11.855 1.00 96.50 155 TRP A CA 1
ATOM 1235 C C . TRP A 1 155 ? 2.550 -8.149 -12.105 1.00 96.50 155 TRP A C 1
ATOM 1237 O O . TRP A 1 155 ? 2.241 -8.898 -11.177 1.00 96.50 155 TRP A O 1
ATOM 1247 N N . ASP A 1 156 ? 2.803 -8.607 -13.331 1.00 96.19 156 ASP A N 1
ATOM 1248 C CA . ASP A 1 156 ? 2.617 -10.003 -13.726 1.00 96.19 156 ASP A CA 1
ATOM 1249 C C . ASP A 1 156 ? 3.556 -10.963 -12.975 1.00 96.19 156 ASP A C 1
ATOM 1251 O O . ASP A 1 156 ? 3.201 -12.123 -12.766 1.00 96.19 156 ASP A O 1
ATOM 1255 N N . LYS A 1 157 ? 4.708 -10.475 -12.495 1.00 96.38 157 LYS A N 1
ATOM 1256 C CA . LYS A 1 157 ? 5.663 -11.245 -11.679 1.00 96.38 157 LYS A CA 1
ATOM 1257 C C . LYS A 1 157 ? 5.290 -11.315 -10.194 1.00 96.38 157 LYS A C 1
ATOM 1259 O O . LYS A 1 157 ? 5.809 -12.172 -9.484 1.00 96.38 157 LYS A O 1
ATOM 1264 N N . LEU A 1 158 ? 4.405 -10.442 -9.709 1.00 95.81 158 LEU A N 1
ATOM 1265 C CA . LEU A 1 158 ? 3.955 -10.458 -8.316 1.00 95.81 158 LEU A CA 1
ATOM 1266 C C . LEU A 1 158 ? 2.955 -11.578 -8.038 1.00 95.81 158 LEU A C 1
ATOM 1268 O O . LEU A 1 158 ? 2.108 -11.907 -8.870 1.00 95.81 158 LEU A O 1
ATOM 1272 N N . GLN A 1 159 ? 2.991 -12.099 -6.811 1.00 94.31 159 GLN A N 1
ATOM 1273 C CA . GLN A 1 159 ? 1.917 -12.943 -6.298 1.00 94.31 159 GLN A CA 1
ATOM 1274 C C . GLN A 1 159 ? 0.652 -12.108 -6.059 1.00 94.31 159 GLN A C 1
ATOM 1276 O O . GLN A 1 159 ? 0.717 -10.908 -5.785 1.00 94.31 159 GLN A O 1
ATOM 1281 N N . ALA A 1 160 ? -0.514 -12.756 -6.108 1.00 93.44 160 ALA A N 1
ATOM 1282 C CA . ALA A 1 160 ? -1.803 -12.099 -5.888 1.00 93.44 160 ALA A CA 1
ATOM 1283 C C . ALA A 1 160 ? -1.870 -11.342 -4.550 1.00 93.44 160 ALA A C 1
ATOM 1285 O O . ALA A 1 160 ? -2.509 -10.297 -4.454 1.00 93.44 160 ALA A O 1
ATOM 1286 N N . GLN A 1 161 ? -1.183 -11.844 -3.521 1.00 93.06 161 GLN A N 1
ATOM 1287 C CA . GLN A 1 161 ? -1.110 -11.192 -2.223 1.00 93.06 161 GLN A CA 1
ATOM 1288 C C . GLN A 1 161 ? -0.325 -9.880 -2.288 1.00 93.06 161 GLN A C 1
ATOM 1290 O O . GLN A 1 161 ? -0.819 -8.885 -1.778 1.00 93.06 161 GLN A O 1
ATOM 1295 N N . ASP A 1 162 ? 0.848 -9.847 -2.927 1.00 95.00 162 ASP A N 1
ATOM 1296 C CA . ASP A 1 162 ? 1.626 -8.610 -3.086 1.00 95.00 162 ASP A CA 1
ATOM 1297 C C . ASP A 1 162 ? 0.889 -7.588 -3.969 1.00 95.00 162 ASP A C 1
ATOM 1299 O O . ASP A 1 162 ? 0.900 -6.397 -3.668 1.00 95.00 162 ASP A O 1
ATOM 1303 N N . ARG A 1 163 ? 0.168 -8.041 -5.005 1.00 96.38 163 ARG A N 1
ATOM 1304 C CA . ARG A 1 163 ? -0.721 -7.169 -5.797 1.00 96.38 163 ARG A CA 1
ATOM 1305 C C . ARG A 1 163 ? -1.824 -6.555 -4.940 1.00 96.38 163 ARG A C 1
ATOM 1307 O O . ARG A 1 163 ? -2.107 -5.372 -5.072 1.00 96.38 163 ARG A O 1
ATOM 1314 N N . ALA A 1 164 ? -2.418 -7.327 -4.031 1.00 95.69 164 ALA A N 1
ATOM 1315 C CA . ALA A 1 164 ? -3.411 -6.804 -3.098 1.00 95.69 164 ALA A CA 1
ATOM 1316 C C . ALA A 1 164 ? -2.815 -5.773 -2.127 1.00 95.69 164 ALA A C 1
ATOM 1318 O O . ALA A 1 164 ? -3.469 -4.775 -1.839 1.00 95.69 164 ALA A O 1
ATOM 1319 N N . VAL A 1 165 ? -1.577 -5.982 -1.659 1.00 95.62 165 VAL A N 1
ATOM 1320 C CA . VAL A 1 165 ? -0.853 -4.983 -0.854 1.00 95.62 165 VAL A CA 1
ATOM 1321 C C . VAL A 1 165 ? -0.675 -3.683 -1.640 1.00 95.62 165 VAL A C 1
ATOM 1323 O O . VAL A 1 165 ? -0.970 -2.615 -1.106 1.00 95.62 165 VAL A O 1
ATOM 1326 N N . ALA A 1 166 ? -0.257 -3.780 -2.906 1.00 96.75 166 ALA A N 1
ATOM 1327 C CA . ALA A 1 166 ? -0.107 -2.626 -3.789 1.00 96.75 166 ALA A CA 1
ATOM 1328 C C . ALA A 1 166 ? -1.439 -1.893 -4.000 1.00 96.75 166 ALA A C 1
ATOM 1330 O O . ALA A 1 166 ? -1.493 -0.675 -3.888 1.00 96.75 166 ALA A O 1
ATOM 1331 N N . ILE A 1 167 ? -2.536 -2.624 -4.232 1.00 97.00 167 ILE A N 1
ATOM 1332 C CA . ILE A 1 167 ? -3.876 -2.029 -4.346 1.00 97.00 167 ILE A CA 1
ATOM 1333 C C . ILE A 1 167 ? -4.195 -1.215 -3.093 1.00 97.00 167 ILE A C 1
ATOM 1335 O O . ILE A 1 167 ? -4.527 -0.039 -3.200 1.00 97.00 167 ILE A O 1
ATOM 1339 N N . LEU A 1 168 ? -4.074 -1.814 -1.905 1.00 96.69 168 LEU A N 1
ATOM 1340 C CA . LEU A 1 168 ? -4.396 -1.136 -0.648 1.00 96.69 168 LEU A CA 1
ATOM 1341 C C . LEU A 1 168 ? -3.562 0.125 -0.431 1.00 96.69 168 LEU A C 1
ATOM 1343 O O . LEU A 1 168 ? -4.125 1.141 -0.023 1.00 96.69 168 LEU A O 1
ATOM 1347 N N . HIS A 1 169 ? -2.268 0.069 -0.748 1.00 96.38 169 HIS A N 1
ATOM 1348 C CA . HIS A 1 169 ? -1.377 1.224 -0.701 1.00 96.38 169 HIS A CA 1
ATOM 1349 C C . HIS A 1 169 ? -1.970 2.396 -1.493 1.00 96.38 169 HIS A C 1
ATOM 1351 O O . HIS A 1 169 ? -2.215 3.470 -0.941 1.00 96.38 169 HIS A O 1
ATOM 1357 N N . GLU A 1 170 ? -2.305 2.164 -2.761 1.00 95.25 170 GLU A N 1
ATOM 1358 C CA . GLU A 1 170 ? -2.853 3.200 -3.634 1.00 95.25 170 GLU A CA 1
ATOM 1359 C C . GLU A 1 170 ? -4.240 3.690 -3.202 1.00 95.25 170 GLU A C 1
ATOM 1361 O O . GLU A 1 170 ? -4.592 4.855 -3.402 1.00 95.25 170 GLU A O 1
ATOM 1366 N N . LEU A 1 171 ? -5.070 2.823 -2.615 1.00 95.44 171 LEU A N 1
ATOM 1367 C CA . LEU A 1 171 ? -6.369 3.240 -2.089 1.00 95.44 171 LEU A CA 1
ATOM 1368 C C . LEU A 1 171 ? -6.204 4.162 -0.876 1.00 95.44 171 LEU A C 1
ATOM 1370 O O . LEU A 1 171 ? -6.879 5.188 -0.801 1.00 95.44 171 LEU A O 1
ATOM 1374 N N . ILE A 1 172 ? -5.295 3.835 0.046 1.00 95.12 172 ILE A N 1
ATOM 1375 C CA . ILE A 1 172 ? -4.977 4.679 1.208 1.00 95.12 172 ILE A CA 1
ATOM 1376 C C . ILE A 1 172 ? -4.383 6.008 0.731 1.00 95.12 172 ILE A C 1
ATOM 1378 O O . ILE A 1 172 ? -4.810 7.071 1.191 1.00 95.12 172 ILE A O 1
ATOM 1382 N N . TYR A 1 173 ? -3.470 5.967 -0.243 1.00 91.88 173 TYR A N 1
ATOM 1383 C CA . TYR A 1 173 ? -2.900 7.169 -0.843 1.00 91.88 173 TYR A CA 1
ATOM 1384 C C . TYR A 1 173 ? -3.978 8.059 -1.482 1.00 91.88 173 TYR A C 1
ATOM 1386 O O . TYR A 1 173 ? -4.025 9.268 -1.229 1.00 91.88 173 TYR A O 1
ATOM 1394 N N . ARG A 1 174 ? -4.944 7.466 -2.199 1.00 90.38 174 ARG A N 1
ATOM 1395 C CA . ARG A 1 174 ? -6.097 8.186 -2.769 1.00 90.38 174 ARG A CA 1
ATOM 1396 C C . ARG A 1 174 ? -6.865 8.978 -1.719 1.00 90.38 174 ARG A C 1
ATOM 1398 O O . ARG A 1 174 ? -7.219 10.128 -1.977 1.00 90.38 174 ARG A O 1
ATOM 1405 N N . VAL A 1 175 ? -7.125 8.387 -0.550 1.00 90.62 175 VAL A N 1
ATOM 1406 C CA . VAL A 1 175 ? -7.847 9.066 0.540 1.00 90.62 175 VAL A CA 1
ATOM 1407 C C . VAL A 1 175 ? -7.085 10.319 0.984 1.00 90.62 175 VAL A C 1
ATOM 1409 O O . VAL A 1 175 ? -7.687 11.370 1.214 1.00 90.62 175 VAL A O 1
ATOM 1412 N N . ILE A 1 176 ? -5.755 10.242 1.073 1.00 87.75 176 ILE A N 1
ATOM 1413 C CA . ILE A 1 176 ? -4.898 11.376 1.441 1.00 87.75 176 ILE A CA 1
ATOM 1414 C C . ILE A 1 176 ? -5.005 12.489 0.391 1.00 87.75 176 ILE A C 1
ATOM 1416 O O . ILE A 1 176 ? -5.279 13.638 0.752 1.00 87.75 176 ILE A O 1
ATOM 1420 N N . LEU A 1 177 ? -4.866 12.143 -0.892 1.00 84.31 177 LEU A N 1
ATOM 1421 C CA . LEU A 1 177 ? -4.951 13.099 -1.999 1.00 84.31 177 LEU A CA 1
ATOM 1422 C C . LEU A 1 177 ? -6.318 13.793 -2.075 1.00 84.31 177 LEU A C 1
ATOM 1424 O O . LEU A 1 177 ? -6.389 15.018 -2.179 1.00 84.31 177 LEU A O 1
ATOM 1428 N N . VAL A 1 178 ? -7.415 13.031 -1.987 1.00 84.62 178 VAL A N 1
ATOM 1429 C CA . VAL A 1 178 ? -8.793 13.561 -2.054 1.00 84.62 178 VAL A CA 1
ATOM 1430 C C . VAL A 1 178 ? -9.074 14.540 -0.913 1.00 84.62 178 VAL A C 1
ATOM 1432 O O . VAL A 1 178 ? -9.837 15.491 -1.078 1.00 84.62 178 VAL A O 1
ATOM 1435 N N . ARG A 1 179 ? -8.411 14.370 0.233 1.00 84.75 179 ARG A N 1
ATOM 1436 C CA . ARG A 1 179 ? -8.506 15.280 1.383 1.00 84.75 179 ARG A CA 1
ATOM 1437 C C . ARG A 1 179 ? -7.596 16.509 1.264 1.00 84.75 179 ARG A C 1
ATOM 1439 O O . ARG A 1 179 ? -7.427 17.230 2.248 1.00 84.75 179 ARG A O 1
ATOM 1446 N N . GLY A 1 180 ? -7.031 16.754 0.082 1.00 79.00 180 GLY A N 1
ATOM 1447 C CA . GLY A 1 180 ? -6.247 17.945 -0.243 1.00 79.00 180 GLY A CA 1
ATOM 1448 C C . GLY A 1 180 ? -4.811 17.907 0.271 1.00 79.00 180 GLY A C 1
ATOM 1449 O O . GLY A 1 180 ? -4.183 18.957 0.394 1.00 79.00 180 GLY A O 1
ATOM 1450 N N . LYS A 1 181 ? -4.289 16.724 0.607 1.00 80.44 181 LYS A N 1
ATOM 1451 C CA . LYS A 1 181 ? -2.904 16.565 1.055 1.00 80.44 181 LYS A CA 1
ATOM 1452 C C . LYS A 1 181 ? -2.006 16.102 -0.076 1.00 80.44 181 LYS A C 1
ATOM 1454 O O . LYS A 1 181 ? -2.432 15.354 -0.944 1.00 80.44 181 LYS A O 1
ATOM 1459 N N . ASN A 1 182 ? -0.748 16.516 -0.005 1.00 78.50 182 ASN A N 1
ATOM 1460 C CA . ASN A 1 182 ? 0.305 16.090 -0.915 1.00 78.50 182 ASN A CA 1
ATOM 1461 C C . ASN A 1 182 ? 1.542 15.732 -0.076 1.00 78.50 182 ASN A C 1
ATOM 1463 O O . ASN A 1 182 ? 2.364 16.612 0.191 1.00 78.50 182 ASN A O 1
ATOM 1467 N N . PRO A 1 183 ? 1.597 14.517 0.498 1.00 78.56 183 PRO A N 1
ATOM 1468 C CA . PRO A 1 183 ? 2.692 14.135 1.379 1.00 78.56 183 PRO A CA 1
ATOM 1469 C C . PRO A 1 183 ? 4.006 14.053 0.591 1.00 78.56 183 PRO A C 1
ATOM 1471 O O . PRO A 1 183 ? 4.022 13.657 -0.569 1.00 78.56 183 PRO A O 1
ATOM 1474 N N . ALA A 1 184 ? 5.113 14.421 1.236 1.00 77.75 184 ALA A N 1
ATOM 1475 C CA . ALA A 1 184 ? 6.437 14.363 0.615 1.00 77.75 184 ALA A CA 1
ATOM 1476 C C . ALA A 1 184 ? 6.956 12.923 0.443 1.00 77.75 184 ALA A C 1
ATOM 1478 O O . ALA A 1 184 ? 7.818 12.687 -0.395 1.00 77.75 184 ALA A O 1
ATOM 1479 N N . THR A 1 185 ? 6.451 11.978 1.244 1.00 84.06 185 THR A N 1
ATOM 1480 C CA . THR A 1 185 ? 6.821 10.557 1.212 1.00 84.06 185 THR A CA 1
ATOM 1481 C C . THR A 1 185 ? 5.595 9.674 1.443 1.00 84.06 185 THR A C 1
ATOM 1483 O O . THR A 1 185 ? 4.600 10.114 2.031 1.00 84.06 185 THR A O 1
ATOM 1486 N N . SER A 1 186 ? 5.698 8.406 1.051 1.00 88.31 186 SER A N 1
ATOM 1487 C CA . SER A 1 186 ? 4.653 7.393 1.254 1.00 88.31 186 SER A CA 1
ATOM 1488 C C . SER A 1 186 ? 4.755 6.670 2.603 1.00 88.31 186 SER A C 1
ATOM 1490 O O . SER A 1 186 ? 3.971 5.768 2.871 1.00 88.31 186 SER A O 1
ATOM 1492 N N . GLU A 1 187 ? 5.665 7.068 3.502 1.00 90.12 187 GLU A N 1
ATOM 1493 C CA . GLU A 1 187 ? 5.889 6.381 4.791 1.00 90.12 187 GLU A CA 1
ATOM 1494 C C . GLU A 1 187 ? 4.617 6.235 5.635 1.00 90.12 187 GLU A C 1
ATOM 1496 O O . GLU A 1 187 ? 4.350 5.168 6.185 1.00 90.12 187 GLU A O 1
ATOM 1501 N N . GLY A 1 188 ? 3.798 7.289 5.724 1.00 91.38 188 GLY A N 1
ATOM 1502 C CA . GLY A 1 188 ? 2.543 7.228 6.477 1.00 91.38 188 GLY A CA 1
ATOM 1503 C C . GLY A 1 188 ? 1.516 6.277 5.858 1.00 91.38 188 GLY A C 1
ATOM 1504 O O . GLY A 1 188 ? 0.746 5.642 6.575 1.00 91.38 188 GLY A O 1
ATOM 1505 N N . VAL A 1 189 ? 1.533 6.142 4.531 1.00 93.38 189 VAL A N 1
ATOM 1506 C CA . VAL A 1 189 ? 0.664 5.218 3.787 1.00 93.38 189 VAL A CA 1
ATOM 1507 C C . VAL A 1 189 ? 1.088 3.788 4.058 1.00 93.38 189 VAL A C 1
ATOM 1509 O O . VAL A 1 189 ? 0.244 2.972 4.428 1.00 93.38 189 VAL A O 1
ATOM 1512 N N . ARG A 1 190 ? 2.393 3.515 3.953 1.00 93.81 190 ARG A N 1
ATOM 1513 C CA . ARG A 1 190 ? 2.971 2.197 4.227 1.00 93.81 190 ARG A CA 1
ATOM 1514 C C . ARG A 1 190 ? 2.696 1.776 5.660 1.00 93.81 190 ARG A C 1
ATOM 1516 O O . ARG A 1 190 ? 2.110 0.723 5.858 1.00 93.81 190 ARG A O 1
ATOM 1523 N N . MET A 1 191 ? 2.927 2.649 6.642 1.00 93.88 191 MET A N 1
ATOM 1524 C CA . MET A 1 191 ? 2.591 2.374 8.044 1.00 93.88 191 MET A CA 1
ATOM 1525 C C . MET A 1 191 ? 1.134 1.916 8.233 1.00 93.88 191 MET A C 1
ATOM 1527 O O . MET A 1 191 ? 0.872 0.895 8.870 1.00 93.88 191 MET A O 1
ATOM 1531 N N . VAL A 1 192 ? 0.166 2.645 7.669 1.00 95.38 192 VAL A N 1
ATOM 1532 C CA . VAL A 1 192 ? -1.253 2.272 7.791 1.00 95.38 192 VAL A CA 1
ATOM 1533 C C . VAL A 1 192 ? -1.544 0.959 7.063 1.00 95.38 192 VAL A C 1
ATOM 1535 O O . VAL A 1 192 ? -2.241 0.103 7.611 1.00 95.38 192 VAL A O 1
ATOM 1538 N N . ASN A 1 193 ? -0.993 0.773 5.863 1.00 96.06 193 ASN A N 1
ATOM 1539 C CA . ASN A 1 193 ? -1.146 -0.456 5.089 1.00 96.06 193 ASN A CA 1
ATOM 1540 C C . ASN A 1 193 ? -0.597 -1.667 5.865 1.00 96.06 193 ASN A C 1
ATOM 1542 O O . ASN A 1 193 ? -1.282 -2.669 6.048 1.00 96.06 193 ASN A O 1
ATOM 1546 N N . GLU A 1 194 ? 0.600 -1.556 6.426 1.00 94.81 194 GLU A N 1
ATOM 1547 C CA . GLU A 1 194 ? 1.262 -2.609 7.195 1.00 94.81 194 GLU A CA 1
ATOM 1548 C C . GLU A 1 194 ? 0.512 -2.969 8.481 1.00 94.81 194 GLU A C 1
ATOM 1550 O O . GLU A 1 194 ? 0.375 -4.154 8.805 1.00 94.81 194 GLU A O 1
ATOM 1555 N N . VAL A 1 195 ? -0.066 -1.986 9.181 1.00 95.19 195 VAL A N 1
ATOM 1556 C CA . VAL A 1 195 ? -0.965 -2.263 10.312 1.00 95.19 195 VAL A CA 1
ATOM 1557 C C . VAL A 1 195 ? -2.148 -3.116 9.851 1.00 95.19 195 VAL A C 1
ATOM 1559 O O . VAL A 1 195 ? -2.407 -4.148 10.475 1.00 95.19 195 VAL A O 1
ATOM 1562 N N . ILE A 1 196 ? -2.806 -2.755 8.740 1.00 94.88 196 ILE A N 1
ATOM 1563 C CA . ILE A 1 196 ? -3.933 -3.511 8.156 1.00 94.88 196 ILE A CA 1
ATOM 1564 C C . ILE A 1 196 ? -3.523 -4.954 7.814 1.00 94.88 196 ILE A C 1
ATOM 1566 O O . ILE A 1 196 ? -4.263 -5.911 8.078 1.00 94.88 196 ILE A O 1
ATOM 1570 N N . LEU A 1 197 ? -2.329 -5.135 7.253 1.00 93.69 197 LEU A N 1
ATOM 1571 C CA . LEU A 1 197 ? -1.799 -6.436 6.833 1.00 93.69 197 LEU A CA 1
ATOM 1572 C C . LEU A 1 197 ? -1.364 -7.318 8.013 1.00 93.69 197 LEU A C 1
ATOM 1574 O O . LEU A 1 197 ? -1.393 -8.553 7.906 1.00 93.69 197 LEU A O 1
ATOM 1578 N N . SER A 1 198 ? -0.983 -6.714 9.135 1.00 92.31 198 SER A N 1
ATOM 1579 C CA . SER A 1 198 ? -0.489 -7.408 10.326 1.00 92.31 198 SER A CA 1
ATOM 1580 C C . SER A 1 198 ? -1.606 -7.844 11.288 1.00 92.31 198 SER A C 1
ATOM 1582 O O . SER A 1 198 ? -2.793 -7.579 11.089 1.00 92.31 198 SER A O 1
ATOM 1584 N N . ALA A 1 199 ? -1.215 -8.526 12.369 1.00 87.19 199 ALA A N 1
ATOM 1585 C CA . ALA A 1 199 ? -2.114 -8.875 13.473 1.00 87.19 199 ALA A CA 1
ATOM 1586 C C . ALA A 1 199 ? -2.549 -7.665 14.306 1.00 87.19 199 ALA A C 1
ATOM 1588 O O . ALA A 1 199 ? -3.488 -7.781 15.090 1.00 87.19 199 ALA A O 1
ATOM 1589 N N . LYS A 1 200 ? -1.867 -6.522 14.153 1.00 89.44 200 LYS A N 1
ATOM 1590 C CA . LYS A 1 200 ? -2.046 -5.361 15.024 1.00 89.44 200 LYS A CA 1
ATOM 1591 C C . LYS A 1 200 ? -3.467 -4.830 15.004 1.00 89.44 200 LYS A C 1
ATOM 1593 O O . LYS A 1 200 ? -3.967 -4.453 16.052 1.00 89.44 200 LYS A O 1
ATOM 1598 N N . THR A 1 201 ? -4.158 -4.909 13.870 1.00 90.31 201 THR A N 1
ATOM 1599 C CA . THR A 1 201 ? -5.585 -4.552 13.792 1.00 90.31 201 THR A CA 1
ATOM 1600 C C . THR A 1 201 ? -6.458 -5.285 14.812 1.00 90.31 201 THR A C 1
ATOM 1602 O O . THR A 1 201 ? -7.356 -4.675 15.376 1.00 90.31 201 THR A O 1
ATOM 1605 N N . ALA A 1 202 ? -6.194 -6.560 15.105 1.00 89.12 202 ALA A N 1
ATOM 1606 C CA . ALA A 1 202 ? -6.976 -7.319 16.085 1.00 89.12 202 ALA A CA 1
ATOM 1607 C C . ALA A 1 202 ? -6.657 -6.942 17.546 1.00 89.12 202 ALA A C 1
ATOM 1609 O O . ALA A 1 202 ? -7.439 -7.250 18.441 1.00 89.12 202 ALA A O 1
ATOM 1610 N N . GLU A 1 203 ? -5.512 -6.300 17.784 1.00 90.94 203 GLU A N 1
ATOM 1611 C CA . GLU A 1 203 ? -5.032 -5.875 19.105 1.00 90.94 203 GLU A CA 1
ATOM 1612 C C . GLU A 1 203 ? -5.393 -4.412 19.417 1.00 90.94 203 GLU A C 1
ATOM 1614 O O . GLU A 1 203 ? -5.203 -3.965 20.546 1.00 90.94 203 GLU A O 1
ATOM 1619 N N . MET A 1 204 ? -5.884 -3.659 18.426 1.00 94.44 204 MET A N 1
ATOM 1620 C CA . MET A 1 204 ? -6.140 -2.222 18.532 1.00 94.44 204 MET A CA 1
ATOM 1621 C C . MET A 1 204 ? -7.603 -1.910 18.862 1.00 94.44 204 MET A C 1
ATOM 1623 O O . MET A 1 204 ? -8.526 -2.544 18.353 1.00 94.44 204 MET A O 1
ATOM 1627 N N . SER A 1 205 ? -7.821 -0.864 19.659 1.00 96.44 205 SER A N 1
ATOM 1628 C CA . SER A 1 205 ? -9.123 -0.204 19.777 1.00 96.44 205 SER A CA 1
ATOM 1629 C C . SER A 1 205 ? -9.382 0.736 18.591 1.00 96.44 205 SER A C 1
ATOM 1631 O O . SER A 1 205 ? -8.462 1.144 17.876 1.00 96.44 205 SER A O 1
ATOM 1633 N N . ALA A 1 206 ? -10.645 1.128 18.394 1.00 95.12 206 ALA A N 1
ATOM 1634 C CA . ALA A 1 206 ? -11.008 2.136 17.394 1.00 95.12 206 ALA A CA 1
ATOM 1635 C C . ALA A 1 206 ? -10.311 3.488 17.646 1.00 95.12 206 ALA A C 1
ATOM 1637 O O . ALA A 1 206 ? -9.904 4.156 16.699 1.00 95.12 206 ALA A O 1
ATOM 1638 N N . GLU A 1 207 ? -10.120 3.861 18.916 1.00 94.75 207 GLU A N 1
ATOM 1639 C CA . GLU A 1 207 ? -9.385 5.067 19.317 1.00 94.75 207 GLU A CA 1
ATOM 1640 C C . GLU A 1 207 ? -7.911 4.978 18.908 1.00 94.75 207 GLU A C 1
ATOM 1642 O O . GLU A 1 207 ? -7.427 5.845 18.189 1.00 94.75 207 GLU A O 1
ATOM 1647 N N . GLN A 1 208 ? -7.231 3.875 19.239 1.00 95.94 208 GLN A N 1
ATOM 1648 C CA . GLN A 1 208 ? -5.830 3.658 18.860 1.00 95.94 208 GLN A CA 1
ATOM 1649 C C . GLN A 1 208 ? -5.635 3.656 17.340 1.00 95.94 208 GLN A C 1
ATOM 1651 O O . GLN A 1 208 ? -4.635 4.166 16.832 1.00 95.94 208 GLN A O 1
ATOM 1656 N N . PHE A 1 209 ? -6.581 3.078 16.595 1.00 95.94 209 PHE A N 1
ATOM 1657 C CA . PHE A 1 209 ? -6.538 3.111 15.137 1.00 95.94 209 PHE A CA 1
ATOM 1658 C C . PHE A 1 209 ? -6.816 4.521 14.598 1.00 95.94 209 PHE A C 1
ATOM 1660 O O . PHE A 1 209 ? -6.164 4.956 13.654 1.00 95.94 209 PHE A O 1
ATOM 1667 N N . GLY A 1 210 ? -7.724 5.272 15.221 1.00 94.38 210 GLY A N 1
ATOM 1668 C CA . GLY A 1 210 ? -7.958 6.682 14.914 1.00 94.38 210 GLY A CA 1
ATOM 1669 C C . GLY A 1 210 ? -6.719 7.548 15.116 1.00 94.38 210 GLY A C 1
ATOM 1670 O O . GLY A 1 210 ? -6.367 8.317 14.220 1.00 94.38 210 GLY A O 1
ATOM 1671 N N . ASP A 1 211 ? -6.024 7.370 16.236 1.00 94.31 211 ASP A N 1
ATOM 1672 C CA . ASP A 1 211 ? -4.773 8.065 16.536 1.00 94.31 211 ASP A CA 1
ATOM 1673 C C . ASP A 1 211 ? -3.695 7.737 15.506 1.00 94.31 211 ASP A C 1
ATOM 1675 O O . ASP A 1 211 ? -3.059 8.650 14.988 1.00 94.31 211 ASP A O 1
ATOM 1679 N N . LEU A 1 212 ? -3.555 6.466 15.107 1.00 94.50 212 LEU A N 1
ATOM 1680 C CA . LEU A 1 212 ? -2.656 6.067 14.019 1.00 94.50 212 LEU A CA 1
ATOM 1681 C C . LEU A 1 212 ? -2.961 6.844 12.726 1.00 94.50 212 LEU A C 1
ATOM 1683 O O . LEU A 1 212 ? -2.056 7.409 12.105 1.00 94.50 212 LEU A O 1
ATOM 1687 N N . LEU A 1 213 ? -4.233 6.908 12.322 1.00 93.56 213 LEU A N 1
ATOM 1688 C CA . LEU A 1 213 ? -4.643 7.643 11.123 1.00 93.56 213 LEU A CA 1
ATOM 1689 C C . LEU A 1 213 ? -4.359 9.146 11.261 1.00 93.56 213 LEU A C 1
ATOM 1691 O O . LEU A 1 213 ? -3.924 9.779 10.301 1.00 93.56 213 LEU A O 1
ATOM 1695 N N . ILE A 1 214 ? -4.558 9.729 12.444 1.00 91.06 214 ILE A N 1
ATOM 1696 C CA . ILE A 1 214 ? -4.227 11.133 12.713 1.00 91.06 214 ILE A CA 1
ATOM 1697 C C . ILE A 1 214 ? -2.716 11.357 12.682 1.00 91.06 214 ILE A C 1
ATOM 1699 O O . ILE A 1 214 ? -2.276 12.357 12.128 1.00 91.06 214 ILE A O 1
ATOM 1703 N N . THR A 1 215 ? -1.907 10.463 13.234 1.00 91.38 215 THR A N 1
ATOM 1704 C CA . THR A 1 215 ? -0.450 10.607 13.249 1.00 91.38 215 THR A CA 1
ATOM 1705 C C . THR A 1 215 ? 0.128 10.517 11.841 1.00 91.38 215 THR A C 1
ATOM 1707 O O . THR A 1 215 ? 0.919 11.373 11.450 1.00 91.38 215 THR A O 1
ATOM 1710 N N . TYR A 1 216 ? -0.287 9.517 11.061 1.00 90.38 216 TYR A N 1
ATOM 1711 C CA . TYR A 1 216 ? 0.364 9.192 9.789 1.00 90.38 216 TYR A CA 1
ATOM 1712 C C . TYR A 1 216 ? -0.336 9.776 8.563 1.00 90.38 216 TYR A C 1
ATOM 1714 O O . TYR A 1 216 ? 0.320 10.086 7.571 1.00 90.38 216 TYR A O 1
ATOM 1722 N N . LEU A 1 217 ? -1.655 9.972 8.624 1.00 88.31 217 LEU A N 1
ATOM 1723 C CA . LEU A 1 217 ? -2.446 10.551 7.532 1.00 88.31 217 LEU A CA 1
ATOM 1724 C C . LEU A 1 217 ? -2.974 11.963 7.883 1.00 88.31 217 LEU A C 1
ATOM 1726 O O . LEU A 1 217 ? -3.406 12.714 7.000 1.00 88.31 217 LEU A O 1
ATOM 1730 N N . GLY A 1 218 ? -2.871 12.381 9.154 1.00 82.56 218 GLY A N 1
ATOM 1731 C CA . GLY A 1 218 ? -3.113 13.719 9.719 1.00 82.56 218 GLY A CA 1
ATOM 1732 C C . GLY A 1 218 ? -4.530 14.025 10.236 1.00 82.56 218 GLY A C 1
ATOM 1733 O O . GLY A 1 218 ? -5.481 13.285 10.030 1.00 82.56 218 GLY A O 1
ATOM 1734 N N . ALA A 1 219 ? -4.693 15.188 10.878 1.00 61.44 219 ALA A N 1
ATOM 1735 C CA . ALA A 1 219 ? -5.840 15.535 11.739 1.00 61.44 219 ALA A CA 1
ATOM 1736 C C . ALA A 1 219 ? -7.263 15.447 11.137 1.00 61.44 219 ALA A C 1
ATOM 1738 O O . ALA A 1 219 ? -8.233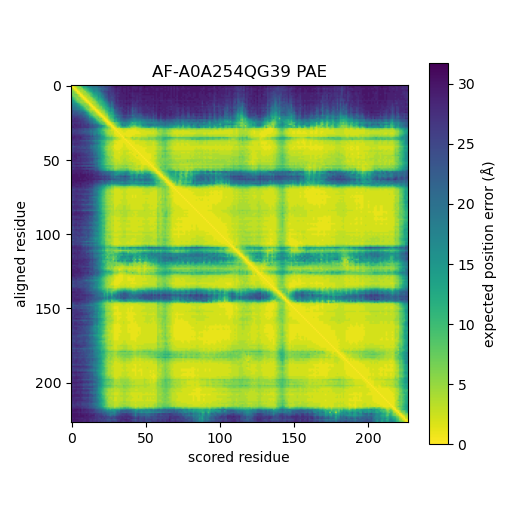 15.311 11.884 1.00 61.44 219 ALA A O 1
ATOM 1739 N N . ASN A 1 220 ? -7.429 15.475 9.809 1.00 64.94 220 ASN A N 1
ATOM 1740 C CA . ASN A 1 220 ? -8.751 15.334 9.177 1.00 64.94 220 ASN A CA 1
ATOM 1741 C C . ASN A 1 220 ? -9.356 13.921 9.322 1.00 64.94 220 ASN A C 1
ATOM 1743 O O . ASN A 1 220 ? -10.506 13.720 8.938 1.00 64.94 220 ASN A O 1
ATOM 1747 N N . TYR A 1 221 ? -8.622 12.957 9.889 1.00 60.44 221 TYR A N 1
ATOM 1748 C CA . TYR A 1 221 ? -9.133 11.623 10.219 1.00 60.44 221 TYR A CA 1
ATOM 1749 C C . TYR A 1 221 ? -9.839 11.547 11.589 1.00 60.44 221 TYR A C 1
ATOM 1751 O O . TYR A 1 221 ? -10.639 10.641 11.786 1.00 60.44 221 TYR A O 1
ATOM 1759 N N . GLY A 1 222 ? -9.641 12.515 12.497 1.00 43.75 222 GLY A N 1
ATOM 1760 C CA . GLY A 1 222 ? -10.233 12.489 13.847 1.00 43.75 222 GLY A CA 1
ATOM 1761 C C . GLY A 1 222 ? -11.634 13.098 13.976 1.00 43.75 222 GLY A C 1
ATOM 1762 O O . GLY A 1 222 ? -12.402 12.713 14.849 1.00 43.75 222 GLY A O 1
ATOM 1763 N N . LYS A 1 223 ? -12.017 14.033 13.095 1.00 46.53 223 LYS A N 1
ATOM 1764 C CA . LYS A 1 223 ? -13.259 14.819 13.268 1.00 46.53 223 LYS A CA 1
ATOM 1765 C C . LYS A 1 223 ? -14.556 14.116 12.846 1.00 46.53 223 LYS A C 1
ATOM 1767 O O . LYS A 1 223 ? -15.625 14.628 13.153 1.00 46.53 223 LYS A O 1
ATOM 1772 N N . LYS A 1 224 ? -14.485 12.974 12.153 1.00 43.94 224 LYS A N 1
ATOM 1773 C CA . LYS A 1 224 ? -15.668 12.204 11.709 1.00 43.94 224 LYS A CA 1
ATOM 1774 C C . LYS A 1 224 ? -15.854 10.858 12.416 1.00 43.94 224 LYS A C 1
ATOM 1776 O O . LYS A 1 224 ? -16.818 10.173 12.116 1.00 43.94 224 LYS A O 1
ATOM 1781 N N . MET A 1 225 ? -14.962 10.472 13.331 1.00 43.72 225 MET A N 1
ATOM 1782 C CA . MET A 1 225 ? -15.080 9.195 14.058 1.00 43.72 225 MET A CA 1
ATOM 1783 C C . MET A 1 225 ? -15.886 9.308 15.364 1.00 43.72 225 MET A C 1
ATOM 1785 O O . MET A 1 225 ? -16.087 8.306 16.036 1.00 43.72 225 MET A O 1
ATOM 1789 N N . ALA A 1 226 ? -16.345 10.514 15.719 1.00 32.94 226 ALA A N 1
ATOM 1790 C CA . ALA A 1 226 ? -17.067 10.811 16.959 1.00 32.94 226 ALA A CA 1
ATOM 1791 C C . ALA A 1 226 ? -18.547 11.199 16.739 1.00 32.94 226 ALA A C 1
ATOM 1793 O O . ALA A 1 226 ? -19.130 11.871 17.590 1.00 32.94 226 ALA A O 1
ATOM 1794 N N . GLN A 1 227 ? -19.142 10.832 15.597 1.00 35.19 227 GLN A N 1
ATOM 1795 C CA . GLN A 1 227 ? -20.567 11.045 15.307 1.00 35.19 227 GLN A CA 1
ATOM 1796 C C . GLN A 1 227 ? -21.219 9.755 14.830 1.00 35.19 227 GLN A C 1
ATOM 1798 O O . GLN A 1 227 ? -20.641 9.125 13.916 1.00 35.19 227 GLN A O 1
#

Radius of gyration: 22.57 Å; Cα contacts (8 Å, |Δi|>4): 335; chains: 1; bounding box: 43×78×78 Å

Secondary structure (DSSP, 8-state):
-------------------------BS-EEEEEEETTEEEEEHHHHHHHHTS---B--TTTTS---TTS-HHHHHHHHHHGGGTTT-HHHHHHHHHHHHHTTTTEEEESSPPPPPBP---S---SSTTEEEEEEEEE---BTTB---EEEEHHHHHHS-HHHHHHHHHHHHHHHHHHHTT---S-SHHHHHHHHHHHBTHHHH--HHHHHHHHHHHT-GGGTTTTT-

Mean predicted aligned error: 9.64 Å

Foldseek 3Di:
DDDDDPPPPPPPPPPDPPPPVPPQAAAFFWWFKAFPNAGPFTQLVVCLCPVVVFDQDQPPLQPDDDVVDDSLLSSLLRLLVLCCQLAVPLSVQLNVCSVCVVVLEDEDADDDPDHDDQAPDGDDPDPRMDIDTAKGADDDDPPRSRGIYGHPVSLVSHDSNRSSLVSQLNSLVVVLVVVVDRDNHSVLSSVLSSCSRGPVSVVDHSVRNLVSCCVSSRDVSNPPPPD